Protein AF-A0A1H0EF30-F1 (afdb_monomer_lite)

Radius of gyration: 26.65 Å; chains: 1; bounding box: 60×91×57 Å

Secondary structure (DSSP, 8-state):
--------------TTPPP--SEEEEEEEEEGGGEEEPPEEEE-TTS-EEEEEEES--EEPTT--BEEEE--GGG-EEEEEEES-TTS-EEEEEEEEEES--SHHHHHHHHHHHHS-EEEEEEETTS-EEEE--SSSPEEEEEEEE--SGGGPPPEEEEEEEEEESSSS-EE-S-EEETTEEESTT------S------------S-PPPEE-SEEEETTEEEE--TTEEEEEES-B--EEEEEES--EEEEE-SSSSPEEEPEETTTTEEEE-S-BPSSEEEEEEEESSTTSPPEEEEEEEEEPP-----------

Sequence (317 aa):
MPDCSSVQKSLAWCQGRPELPGVKRRIYYISKYDVLQWPKLLHDANGRLTSSSYAGDFVLRADKKWKYIDIISDKSQLTSEAQGEYPSQTQLNKLVAVHPGVGKEASEAAAYLNNNDNVFLVENMHGDFRVVGSDKWPTKTTVAQDLGQGATGTTSTTINVEASDECPAPFYAGKIATEDGDINPDGNPIQDTSSDDSGNSQNSSSASGPVYDSKVVINGQAYTVSKGGTINVEGNITSIKFTGKNMAFLSYYDGAGMPSEITISGDGTSATLSEKLTAPGSVTIYRKETANAAEEEWFYIKLTKSSSSSEGGPVNP

Foldseek 3Di:
DPPPPDLDDDDDDDPPDDDADWFDQKKWKDFPVQFPDDFDQDAAPVRHGNALAGAFDTDGHPPDAIDMAGFDGVQKDWDWDWDDDPPPIWIKIKTKGKGQDPDPVLVVVQVVQQPGQMKMWIAGPVRWTFIQADPVDTKHKHWDWDPFDPPPGGTIIIIMIIYIGRDRRGTALAWHGHPVGIDNNVGGHRDDNDDDDDDDDDDDDDDPWKFWDQWKAWPNRIDGFFFAAEDEDEFKTQKIKTFTPQFDWKWKDFPPDDTGTWDADDNRGMTMDRDIGGPQTKMWMWGARDPPGDTGGTYMYGYHYHDDPDDDDDDDD

Structure (mmCIF, N/CA/C/O backbone):
data_AF-A0A1H0EF30-F1
#
_entry.id   AF-A0A1H0EF30-F1
#
loop_
_atom_site.group_PDB
_atom_site.id
_atom_site.type_symbol
_atom_site.label_atom_id
_atom_site.label_alt_id
_atom_site.label_comp_id
_atom_site.label_asym_id
_atom_site.label_entity_id
_atom_site.label_seq_id
_atom_site.pdbx_PDB_ins_code
_atom_site.Cartn_x
_atom_site.Cartn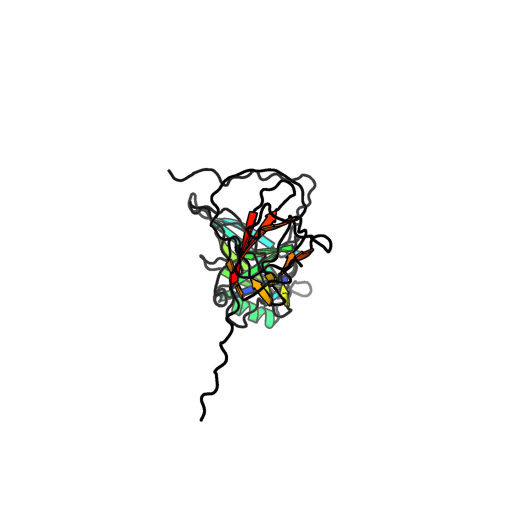_y
_atom_site.Cartn_z
_atom_site.occupancy
_atom_site.B_iso_or_equiv
_atom_site.auth_seq_id
_atom_site.auth_comp_id
_atom_site.auth_asym_id
_atom_site.auth_atom_id
_atom_site.pdbx_PDB_model_num
ATOM 1 N N . MET A 1 1 ? 29.587 8.694 -20.112 1.00 43.72 1 MET A N 1
ATOM 2 C CA . MET A 1 1 ? 28.543 9.688 -19.778 1.00 43.72 1 MET A CA 1
ATOM 3 C C . MET A 1 1 ? 27.379 8.909 -19.194 1.00 43.72 1 MET A C 1
ATOM 5 O O . MET A 1 1 ? 27.148 7.829 -19.729 1.00 43.72 1 MET A O 1
ATOM 9 N N . PRO A 1 2 ? 26.720 9.356 -18.109 1.00 51.66 2 PRO A N 1
ATOM 10 C CA . PRO A 1 2 ? 25.503 8.687 -17.655 1.00 51.66 2 PRO A CA 1
ATOM 11 C C . PRO A 1 2 ? 24.502 8.690 -18.810 1.00 51.66 2 PRO A C 1
ATOM 13 O O . PRO A 1 2 ? 24.368 9.709 -19.494 1.00 51.66 2 PRO A O 1
ATOM 16 N N . ASP A 1 3 ? 23.880 7.544 -19.079 1.00 54.66 3 ASP A N 1
ATOM 17 C CA . ASP A 1 3 ? 22.833 7.475 -20.089 1.00 54.66 3 ASP A CA 1
ATOM 18 C C . ASP A 1 3 ? 21.664 8.336 -19.604 1.00 54.66 3 ASP A C 1
ATOM 20 O O . ASP A 1 3 ? 21.016 8.043 -18.603 1.00 54.66 3 ASP A O 1
ATOM 24 N N . CYS A 1 4 ? 21.460 9.473 -20.262 1.00 50.94 4 CYS A N 1
ATOM 25 C CA . CYS A 1 4 ? 20.404 10.411 -19.921 1.00 50.94 4 CYS A CA 1
ATOM 26 C C . CYS A 1 4 ? 19.111 10.139 -20.697 1.00 50.94 4 CYS A C 1
ATOM 28 O O . CYS A 1 4 ? 18.206 10.971 -20.609 1.00 50.94 4 CYS A O 1
ATOM 30 N N . SER A 1 5 ? 19.010 9.018 -21.424 1.00 55.56 5 SER A N 1
ATOM 31 C CA . SER A 1 5 ? 17.789 8.606 -22.114 1.00 55.56 5 SER A CA 1
ATOM 32 C C . SER A 1 5 ? 16.603 8.619 -21.133 1.00 55.56 5 SER A C 1
ATOM 34 O O . SER A 1 5 ? 16.677 8.206 -19.974 1.00 55.56 5 SER A O 1
ATOM 36 N N . SER A 1 6 ? 15.537 9.310 -21.529 1.00 51.62 6 SER A N 1
ATOM 37 C CA . SER A 1 6 ? 14.493 9.758 -20.615 1.00 51.62 6 SER A CA 1
ATOM 38 C C . SER A 1 6 ? 13.505 8.634 -20.301 1.00 51.62 6 SER A C 1
ATOM 40 O O . SER A 1 6 ? 12.850 8.131 -21.208 1.00 51.62 6 SER A O 1
ATOM 42 N N . VAL A 1 7 ? 13.271 8.360 -19.012 1.00 61.09 7 VAL A N 1
ATOM 43 C CA . VAL A 1 7 ? 12.139 7.552 -18.489 1.00 61.09 7 VAL A CA 1
ATOM 44 C C . VAL A 1 7 ? 10.768 8.158 -18.866 1.00 61.09 7 VAL A C 1
ATOM 46 O O . VAL A 1 7 ? 9.717 7.549 -18.673 1.00 61.09 7 VAL A O 1
ATOM 49 N N . GLN A 1 8 ? 10.762 9.373 -19.419 1.00 63.94 8 GLN A N 1
ATOM 50 C CA . GLN A 1 8 ? 9.576 10.097 -19.845 1.00 63.94 8 GLN A CA 1
ATOM 51 C C . GLN A 1 8 ? 8.793 9.316 -20.906 1.00 63.94 8 GLN A C 1
ATOM 53 O O . GLN A 1 8 ? 9.265 9.070 -22.014 1.00 63.94 8 GLN A O 1
ATOM 58 N N . LYS A 1 9 ? 7.553 8.976 -20.561 1.00 69.31 9 LYS A N 1
ATOM 59 C CA . LYS A 1 9 ? 6.587 8.327 -21.449 1.00 69.31 9 LYS A CA 1
ATOM 60 C C . LYS A 1 9 ? 5.394 9.252 -21.661 1.00 69.31 9 LYS A C 1
ATOM 62 O O . LYS A 1 9 ? 5.033 10.028 -20.776 1.00 69.31 9 LYS A O 1
ATOM 67 N N . SER A 1 10 ? 4.768 9.171 -22.832 1.00 74.88 10 SER A N 1
ATOM 68 C CA . SER A 1 10 ? 3.506 9.866 -23.087 1.00 74.88 10 SER A CA 1
ATOM 69 C C . SER A 1 10 ? 2.398 9.274 -22.212 1.00 74.88 10 SER A C 1
ATOM 71 O O . SER A 1 10 ? 2.136 8.075 -22.275 1.00 74.88 10 SER A O 1
ATOM 73 N N . LEU A 1 11 ? 1.723 10.114 -21.425 1.00 73.50 11 LEU A N 1
ATOM 74 C CA . LEU A 1 11 ? 0.543 9.727 -20.651 1.00 73.50 11 LEU A CA 1
ATOM 75 C C . LEU A 1 11 ? -0.721 10.068 -21.454 1.00 73.50 11 LEU A C 1
ATOM 77 O O . LEU A 1 11 ? -1.294 11.146 -21.307 1.00 73.50 11 LEU A O 1
ATOM 81 N N . ALA A 1 12 ? -1.125 9.174 -22.356 1.00 76.50 12 ALA A N 1
ATOM 82 C CA . ALA A 1 12 ? -2.352 9.352 -23.126 1.00 76.50 12 ALA A CA 1
ATOM 83 C C . ALA A 1 12 ? -3.580 8.991 -22.275 1.00 76.50 12 ALA A C 1
ATOM 85 O O . ALA A 1 12 ? -3.649 7.902 -21.704 1.00 76.50 12 ALA A O 1
ATOM 86 N N . TRP A 1 13 ? -4.576 9.876 -22.229 1.00 75.75 13 TRP A N 1
ATOM 87 C CA . TRP A 1 13 ? -5.882 9.554 -21.661 1.00 75.75 13 TRP A CA 1
ATOM 88 C C . TRP A 1 13 ? -6.830 9.082 -22.765 1.00 75.75 13 TRP A C 1
ATOM 90 O O . TRP A 1 13 ? -7.046 9.776 -23.759 1.00 75.75 13 TRP A O 1
ATOM 100 N N . CYS A 1 14 ? -7.403 7.892 -22.589 1.00 78.31 14 CYS A N 1
ATOM 101 C CA . CYS A 1 14 ? -8.445 7.383 -23.475 1.00 78.31 14 CYS A CA 1
ATOM 102 C C . CYS A 1 14 ? -9.766 8.082 -23.137 1.00 78.31 14 CYS A C 1
ATOM 104 O O . CYS A 1 14 ? -10.426 7.718 -22.160 1.00 78.31 14 CYS A O 1
ATOM 106 N N . GLN A 1 15 ? -10.141 9.088 -23.932 1.00 67.75 15 GLN A N 1
ATOM 107 C CA . GLN A 1 15 ? -11.388 9.830 -23.749 1.00 67.75 15 GLN A CA 1
ATOM 108 C C . GLN A 1 15 ? -12.582 8.865 -23.665 1.00 67.75 15 GLN A C 1
ATOM 110 O O . GLN A 1 15 ? -12.766 8.011 -24.530 1.00 67.75 15 GLN A O 1
ATOM 115 N N . GLY A 1 16 ? -13.383 8.997 -22.605 1.00 75.31 16 GLY A N 1
ATOM 116 C CA . GLY A 1 16 ? -14.520 8.114 -22.322 1.00 75.31 16 GLY A CA 1
ATOM 117 C C . GLY A 1 16 ? -14.231 6.991 -21.319 1.00 75.31 16 GLY A C 1
ATOM 118 O O . GLY A 1 16 ? -15.180 6.383 -20.830 1.00 75.31 16 GLY A O 1
ATOM 119 N N . ARG A 1 17 ? -12.966 6.742 -20.940 1.00 78.25 17 ARG A N 1
ATOM 120 C CA . ARG A 1 17 ? -12.650 5.871 -19.797 1.00 78.25 17 ARG A CA 1
ATOM 121 C C . ARG A 1 17 ? -12.999 6.602 -18.490 1.00 78.25 17 ARG A C 1
ATOM 123 O O . ARG A 1 17 ? -12.422 7.665 -18.247 1.00 78.25 17 ARG A O 1
ATOM 130 N N . PRO A 1 18 ? -13.900 6.060 -17.651 1.00 78.94 18 PRO A N 1
ATOM 131 C CA . PRO A 1 18 ? -14.205 6.663 -16.362 1.00 78.94 18 PRO A CA 1
ATOM 132 C C . PRO A 1 18 ? -13.005 6.534 -15.420 1.00 78.94 18 PRO A C 1
ATOM 134 O O . PRO A 1 18 ? -12.428 5.453 -15.293 1.00 78.94 18 PRO A O 1
ATOM 137 N N . GLU A 1 19 ? -12.667 7.634 -14.754 1.00 82.81 19 GLU A N 1
ATOM 138 C CA . GLU A 1 19 ? -11.779 7.643 -13.592 1.00 82.81 19 GLU A CA 1
ATOM 139 C C . GLU A 1 19 ? -12.666 7.640 -12.349 1.00 82.81 19 GLU A C 1
ATOM 141 O O . GLU A 1 19 ? -13.520 8.519 -12.206 1.00 82.81 19 GLU A O 1
ATOM 146 N N . LEU A 1 20 ? -12.531 6.627 -11.492 1.00 86.25 20 LEU A N 1
ATOM 147 C CA . LEU A 1 20 ? -13.393 6.471 -10.322 1.00 86.25 20 LEU A CA 1
ATOM 148 C C . LEU A 1 20 ? -12.737 7.145 -9.106 1.00 86.25 20 LEU A C 1
ATOM 150 O O . LEU A 1 20 ? -11.759 6.611 -8.579 1.00 86.25 20 LEU A O 1
ATOM 154 N N . PRO A 1 21 ? -13.244 8.300 -8.633 1.00 87.00 21 PRO A N 1
ATOM 155 C CA . PRO A 1 21 ? -12.654 8.983 -7.492 1.00 87.00 21 PRO A CA 1
ATOM 156 C C . PRO A 1 21 ? -12.989 8.275 -6.174 1.00 87.00 21 PRO A C 1
ATOM 158 O O . PRO A 1 21 ? -14.051 7.671 -6.024 1.00 87.00 21 PRO A O 1
ATOM 161 N N . GLY A 1 22 ? -12.107 8.434 -5.188 1.00 89.38 22 GLY A N 1
ATOM 162 C CA . GLY A 1 22 ? -12.345 8.023 -3.804 1.00 89.38 22 GLY A CA 1
ATOM 163 C C . GLY A 1 22 ? -11.586 6.770 -3.365 1.00 89.38 22 GLY A C 1
ATOM 164 O O . GLY A 1 22 ? -10.872 6.122 -4.132 1.00 89.38 22 GLY A O 1
ATOM 165 N N . VAL A 1 23 ? -11.747 6.453 -2.080 1.00 92.62 23 VAL A N 1
ATOM 166 C CA . VAL A 1 23 ? -11.089 5.336 -1.384 1.00 92.62 23 VAL A CA 1
ATOM 167 C C . VAL A 1 23 ? -12.132 4.401 -0.784 1.00 92.62 23 VAL A C 1
ATOM 169 O O . VAL A 1 23 ? -13.207 4.845 -0.365 1.00 92.62 23 VAL A O 1
ATOM 172 N N . LYS A 1 24 ? -11.868 3.092 -0.767 1.00 92.75 24 LYS A N 1
ATOM 173 C CA . LYS A 1 24 ? -12.837 2.122 -0.239 1.00 92.75 24 LYS A CA 1
ATOM 174 C C . LYS A 1 24 ? -12.968 2.227 1.279 1.00 92.75 24 LYS A C 1
ATOM 176 O O . LYS A 1 24 ? -12.141 2.817 1.967 1.00 92.75 24 LYS A O 1
ATOM 181 N N . ARG A 1 25 ? -14.049 1.639 1.800 1.00 92.88 25 ARG A N 1
ATOM 182 C CA . ARG A 1 25 ? -14.472 1.743 3.206 1.00 92.88 25 ARG A CA 1
ATOM 183 C C . ARG A 1 25 ? -13.437 1.221 4.203 1.00 92.88 25 ARG A C 1
ATOM 185 O O . ARG A 1 25 ? -13.503 1.585 5.367 1.00 92.88 25 ARG A O 1
ATOM 192 N N . ARG A 1 26 ? -12.530 0.338 3.792 1.00 93.81 26 ARG A N 1
ATOM 193 C CA . ARG A 1 26 ? -11.577 -0.315 4.687 1.00 93.81 26 ARG A CA 1
ATOM 194 C C . ARG A 1 26 ? -10.157 0.056 4.293 1.00 93.81 26 ARG A C 1
ATOM 196 O O . ARG A 1 26 ? -9.758 -0.168 3.155 1.00 93.81 26 ARG A O 1
ATOM 203 N N . ILE A 1 27 ? -9.411 0.590 5.251 1.00 96.88 27 ILE A N 1
ATOM 204 C CA . ILE A 1 27 ? -7.964 0.785 5.141 1.00 96.88 27 ILE A CA 1
ATOM 205 C C . ILE A 1 27 ? -7.257 -0.187 6.076 1.00 96.88 27 ILE A C 1
ATOM 207 O O . ILE A 1 27 ? -7.831 -0.607 7.085 1.00 96.88 27 ILE A O 1
ATOM 211 N N . TYR A 1 28 ? -6.013 -0.522 5.760 1.00 97.62 28 TYR A N 1
ATOM 212 C CA . TYR A 1 28 ? -5.184 -1.394 6.583 1.00 97.62 28 TYR A CA 1
ATOM 213 C C . TYR A 1 28 ? -4.012 -0.620 7.160 1.00 97.62 28 TYR A C 1
ATOM 215 O O . TYR A 1 28 ? -3.525 0.315 6.533 1.00 97.62 28 TYR A O 1
ATOM 223 N N . TYR A 1 29 ? -3.559 -0.997 8.349 1.00 97.44 29 TYR A N 1
ATOM 224 C CA . TYR A 1 29 ? -2.428 -0.359 9.000 1.00 97.44 29 TYR A CA 1
ATOM 225 C C . TYR A 1 29 ? -1.601 -1.341 9.826 1.00 97.44 29 TYR A C 1
ATOM 227 O O . TYR A 1 29 ? -2.090 -2.371 10.302 1.00 97.44 29 TYR A O 1
ATOM 235 N N . ILE A 1 30 ? -0.330 -0.997 9.994 1.00 96.69 30 ILE A N 1
ATOM 236 C CA . ILE A 1 30 ? 0.613 -1.695 10.863 1.00 96.69 30 ILE A CA 1
ATOM 237 C C . ILE A 1 30 ? 1.686 -0.717 11.343 1.00 96.69 30 ILE A C 1
ATOM 239 O O . ILE A 1 30 ? 1.949 0.291 10.689 1.00 96.69 30 ILE A O 1
ATOM 243 N N . SER A 1 31 ? 2.333 -1.001 12.473 1.00 95.69 31 SER A N 1
ATOM 244 C CA . SER A 1 31 ? 3.526 -0.243 12.851 1.00 95.69 31 SER A CA 1
ATOM 245 C C . SER A 1 31 ? 4.685 -0.580 11.918 1.00 95.69 31 SER A C 1
ATOM 247 O O . SER A 1 31 ? 4.955 -1.753 11.655 1.00 95.69 31 SER A O 1
ATOM 249 N N . LYS A 1 32 ? 5.440 0.440 11.504 1.00 94.06 32 LYS A N 1
ATOM 250 C CA . LYS A 1 32 ? 6.691 0.269 10.759 1.00 94.06 32 LYS A CA 1
ATOM 251 C C . LYS A 1 32 ? 7.697 -0.612 11.514 1.00 94.06 32 LYS A C 1
ATOM 253 O O . LYS A 1 32 ? 8.462 -1.334 10.892 1.00 94.06 32 LYS A O 1
ATOM 258 N N . TYR A 1 33 ? 7.653 -0.634 12.849 1.00 93.81 33 TYR A N 1
ATOM 259 C CA . TYR A 1 33 ? 8.504 -1.497 13.682 1.00 93.81 33 TYR A CA 1
ATOM 260 C C . TYR A 1 33 ? 8.231 -3.006 13.506 1.00 93.81 33 TYR A C 1
ATOM 262 O O . TYR A 1 33 ? 9.108 -3.845 13.748 1.00 93.81 33 TYR A O 1
ATOM 270 N N . ASP A 1 34 ? 7.012 -3.361 13.100 1.00 94.75 34 ASP A N 1
ATOM 271 C CA . ASP A 1 34 ? 6.607 -4.742 12.831 1.00 94.75 34 ASP A CA 1
ATOM 272 C C . ASP A 1 34 ? 6.900 -5.160 11.371 1.00 94.75 34 ASP A C 1
ATOM 274 O O . ASP A 1 34 ? 6.695 -6.323 11.022 1.00 94.75 34 ASP A O 1
ATOM 278 N N . VAL A 1 35 ? 7.437 -4.256 10.540 1.00 93.44 35 VAL A N 1
ATOM 279 C CA . VAL A 1 35 ? 7.919 -4.534 9.179 1.00 93.44 35 VAL A CA 1
ATOM 280 C C . VAL A 1 35 ? 9.417 -4.854 9.228 1.00 93.44 35 VAL A C 1
ATOM 282 O O . VAL A 1 35 ? 10.233 -4.009 9.581 1.00 93.44 35 VAL A O 1
ATOM 285 N N . LEU A 1 36 ? 9.788 -6.087 8.877 1.00 91.62 36 LEU A N 1
ATOM 286 C CA . LEU A 1 36 ? 11.182 -6.547 8.804 1.00 91.62 36 LEU A CA 1
ATOM 287 C C . LEU A 1 36 ? 11.825 -6.259 7.446 1.00 91.62 36 LEU A C 1
ATOM 289 O O . LEU A 1 36 ? 13.020 -5.987 7.379 1.00 91.62 36 LEU A O 1
ATOM 293 N N . GLN A 1 37 ? 11.041 -6.342 6.372 1.00 91.81 37 GLN A N 1
ATOM 294 C CA . GLN A 1 37 ? 11.496 -6.034 5.021 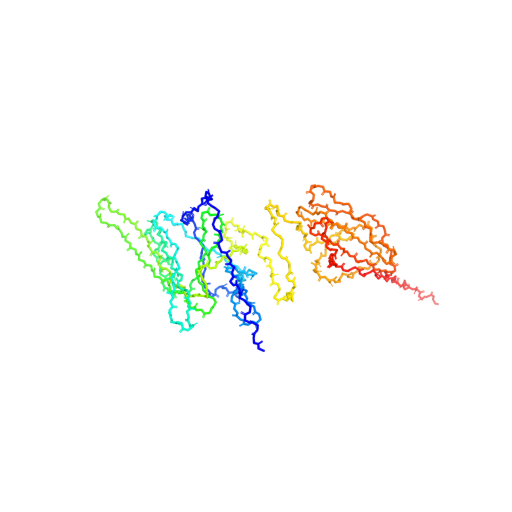1.00 91.81 37 GLN A CA 1
ATOM 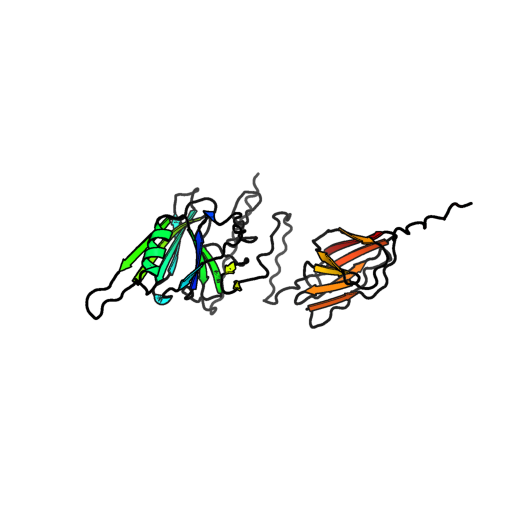295 C C . GLN A 1 37 ? 10.448 -5.196 4.301 1.00 91.81 37 GLN A C 1
ATOM 297 O O . GLN A 1 37 ? 9.274 -5.571 4.244 1.00 91.81 37 GLN A O 1
ATOM 302 N N . TRP A 1 38 ? 10.906 -4.081 3.738 1.00 91.44 38 TRP A N 1
ATOM 303 C CA . TRP A 1 38 ? 10.106 -3.205 2.896 1.00 91.44 38 TRP A CA 1
ATOM 304 C C . TRP A 1 38 ? 10.194 -3.654 1.424 1.00 91.44 38 TRP A C 1
ATOM 306 O O . TRP A 1 38 ? 11.291 -4.003 0.965 1.00 91.44 38 TRP A O 1
ATOM 316 N N . PRO A 1 39 ? 9.084 -3.662 0.666 1.00 88.94 39 PRO A N 1
ATOM 317 C CA . PRO A 1 39 ? 9.116 -3.939 -0.765 1.00 88.94 39 PRO A CA 1
ATOM 318 C C . PRO A 1 39 ? 9.808 -2.796 -1.521 1.00 88.94 39 PRO A C 1
ATOM 320 O O . PRO A 1 39 ? 9.821 -1.655 -1.075 1.00 88.94 39 PRO A O 1
ATOM 323 N N . LYS A 1 40 ? 10.426 -3.060 -2.671 1.00 86.75 40 LYS A N 1
ATOM 324 C CA . LYS A 1 40 ? 11.324 -2.079 -3.304 1.00 86.75 40 LYS A CA 1
ATOM 325 C C . LYS A 1 40 ? 10.628 -1.278 -4.391 1.00 86.75 40 LYS A C 1
ATOM 327 O O . LYS A 1 40 ? 9.938 -1.843 -5.234 1.00 86.75 40 LYS A O 1
ATOM 332 N N . LEU A 1 41 ? 10.847 0.032 -4.391 1.00 86.19 41 LEU A N 1
ATOM 333 C CA . LEU A 1 41 ? 10.627 0.839 -5.586 1.00 86.19 41 LEU A CA 1
ATOM 334 C C . LEU A 1 41 ? 11.736 0.531 -6.592 1.00 86.19 41 LEU A C 1
ATOM 336 O O . LEU A 1 41 ? 12.883 0.320 -6.199 1.00 86.19 41 LEU A O 1
ATOM 340 N N . LEU A 1 42 ? 11.377 0.449 -7.870 1.00 83.44 42 LEU A N 1
ATOM 341 C CA . LEU A 1 42 ? 12.324 0.111 -8.925 1.00 83.44 42 LEU A CA 1
ATOM 342 C C . LEU A 1 42 ? 13.006 1.368 -9.451 1.00 83.44 42 LEU A C 1
ATOM 344 O O . LEU A 1 42 ? 12.349 2.363 -9.767 1.00 83.44 42 LEU A O 1
ATOM 348 N N . HIS A 1 43 ? 14.324 1.278 -9.596 1.00 83.06 43 HIS A N 1
ATOM 349 C CA . HIS A 1 43 ? 15.170 2.335 -10.132 1.00 83.06 43 HIS A CA 1
ATOM 350 C C . HIS A 1 43 ? 16.006 1.809 -11.297 1.00 83.06 43 HIS A C 1
ATOM 352 O O . HIS A 1 43 ? 16.304 0.617 -11.366 1.00 83.06 43 HIS A O 1
ATOM 358 N N . ASP A 1 44 ? 16.376 2.694 -12.219 1.00 80.31 44 ASP A N 1
ATOM 359 C CA . ASP A 1 44 ? 17.328 2.389 -13.287 1.00 80.31 44 ASP A CA 1
ATOM 360 C C . ASP A 1 44 ? 18.779 2.370 -12.763 1.00 80.31 44 ASP A C 1
ATOM 362 O O . ASP A 1 44 ? 19.056 2.679 -11.600 1.00 80.31 44 ASP A O 1
ATOM 366 N N . ALA A 1 45 ? 19.736 2.044 -13.637 1.00 78.56 45 ALA A N 1
ATOM 367 C CA . ALA A 1 45 ? 21.163 2.043 -13.302 1.00 78.56 45 ALA A CA 1
ATOM 368 C C . ALA A 1 45 ? 21.701 3.422 -12.860 1.00 78.56 45 ALA A C 1
ATOM 370 O O . ALA A 1 45 ? 22.752 3.498 -12.223 1.00 78.56 45 ALA A O 1
ATOM 371 N N . ASN A 1 46 ? 20.987 4.508 -13.175 1.00 78.88 46 ASN A N 1
ATOM 372 C CA . ASN A 1 46 ? 21.317 5.871 -12.763 1.00 78.88 46 ASN A CA 1
ATOM 373 C C . ASN A 1 46 ? 20.592 6.292 -11.468 1.00 78.88 46 ASN A C 1
ATOM 375 O O . ASN A 1 46 ? 20.725 7.444 -11.049 1.00 78.88 46 ASN A O 1
ATOM 379 N N . GLY A 1 47 ? 19.822 5.398 -10.840 1.00 76.00 47 GLY A N 1
ATOM 380 C CA . GLY A 1 47 ? 19.070 5.664 -9.615 1.00 76.00 47 GLY A CA 1
ATOM 381 C C . GLY A 1 47 ? 17.775 6.456 -9.817 1.00 76.00 47 GLY A C 1
ATOM 382 O O . GLY A 1 47 ? 17.253 7.006 -8.849 1.00 76.00 47 GLY A O 1
ATOM 383 N N . ARG A 1 48 ? 17.243 6.551 -11.042 1.00 79.88 48 ARG A N 1
ATOM 384 C CA . ARG A 1 48 ? 15.956 7.211 -11.327 1.00 79.88 48 ARG A CA 1
ATOM 385 C C . ARG A 1 48 ? 14.816 6.220 -11.168 1.00 79.88 48 ARG A C 1
ATOM 387 O O . ARG A 1 48 ? 14.924 5.087 -11.622 1.00 79.88 48 ARG A O 1
ATOM 394 N N . LEU A 1 49 ? 13.710 6.658 -10.575 1.00 81.62 49 LEU A N 1
ATOM 395 C CA . LEU A 1 49 ? 12.526 5.823 -10.395 1.00 81.62 49 LEU A CA 1
ATOM 396 C C . LEU A 1 49 ? 11.932 5.405 -11.753 1.00 81.62 49 LEU A C 1
ATOM 398 O O . LEU A 1 49 ? 11.630 6.258 -12.588 1.00 81.62 49 LEU A O 1
ATOM 402 N N . THR A 1 50 ? 11.736 4.103 -11.965 1.00 80.56 50 THR A N 1
ATOM 403 C CA . THR A 1 50 ? 11.192 3.538 -13.216 1.00 80.56 50 THR A CA 1
ATOM 404 C C . THR A 1 50 ? 9.731 3.115 -13.098 1.00 80.56 50 THR A C 1
ATOM 406 O O . THR A 1 50 ? 9.035 3.014 -14.112 1.00 80.56 50 THR A O 1
ATOM 409 N N . SER A 1 51 ? 9.248 2.894 -11.873 1.00 80.25 51 SER A N 1
ATOM 410 C CA . SER A 1 51 ? 7.879 2.477 -11.576 1.00 80.25 51 SER A CA 1
ATOM 411 C C . SER A 1 51 ? 7.387 3.091 -10.268 1.00 80.25 51 SER A C 1
ATOM 413 O O . SER A 1 51 ? 8.123 3.155 -9.288 1.00 80.25 51 SER A O 1
ATOM 415 N N . SER A 1 52 ? 6.114 3.490 -10.234 1.00 84.06 52 SER A N 1
ATOM 416 C CA . SER A 1 52 ? 5.406 3.888 -9.009 1.00 84.06 52 SER A CA 1
ATOM 417 C C . SER A 1 52 ? 4.769 2.700 -8.278 1.00 84.06 52 SER A C 1
ATOM 419 O O . SER A 1 52 ? 3.940 2.896 -7.394 1.00 84.06 52 SER A O 1
ATOM 421 N N . SER A 1 53 ? 5.106 1.467 -8.663 1.00 87.38 53 SER A N 1
ATOM 422 C CA . SER A 1 53 ? 4.634 0.240 -8.017 1.00 87.38 53 SER A CA 1
ATOM 423 C C . SER A 1 53 ? 5.776 -0.457 -7.295 1.00 87.38 53 SER A C 1
ATOM 425 O O . SER A 1 53 ? 6.885 -0.558 -7.821 1.00 87.38 53 SER A O 1
ATOM 427 N N . TYR A 1 54 ? 5.483 -0.974 -6.110 1.00 85.88 54 TYR A N 1
ATOM 428 C CA . TYR A 1 54 ? 6.408 -1.784 -5.339 1.00 85.88 54 TYR A CA 1
ATOM 429 C C . TYR A 1 54 ? 6.621 -3.166 -5.966 1.00 85.88 54 TYR A C 1
ATOM 431 O O . TYR A 1 54 ? 5.664 -3.837 -6.355 1.00 85.88 54 TYR A O 1
ATOM 439 N N . ALA A 1 55 ? 7.877 -3.606 -5.990 1.00 82.38 55 ALA A N 1
ATOM 440 C CA . ALA A 1 55 ? 8.289 -4.964 -6.310 1.00 82.38 55 ALA A CA 1
ATOM 441 C C . ALA A 1 55 ? 8.589 -5.759 -5.028 1.00 82.38 55 ALA A C 1
ATOM 443 O O . ALA A 1 55 ? 9.270 -5.274 -4.116 1.00 82.38 55 ALA A O 1
ATOM 444 N N . GLY A 1 56 ? 8.108 -7.002 -4.982 1.00 83.19 56 GLY A N 1
ATOM 445 C CA . GLY A 1 56 ? 8.144 -7.849 -3.790 1.00 83.19 56 GLY A CA 1
ATOM 446 C C . GLY A 1 56 ? 7.097 -7.482 -2.731 1.00 83.19 56 GLY A C 1
ATOM 447 O O . GLY A 1 56 ? 6.270 -6.585 -2.926 1.00 83.19 56 GLY A O 1
ATOM 448 N N . ASP A 1 57 ? 7.156 -8.200 -1.609 1.00 88.06 57 ASP A N 1
ATOM 449 C CA . ASP A 1 57 ? 6.177 -8.147 -0.521 1.00 88.06 57 ASP A CA 1
ATOM 450 C C . ASP A 1 57 ? 6.762 -7.539 0.759 1.00 88.06 57 ASP A C 1
ATOM 452 O O . ASP A 1 57 ? 7.970 -7.604 1.011 1.00 88.06 57 ASP A O 1
ATOM 456 N N . PHE A 1 58 ? 5.885 -7.010 1.614 1.00 90.75 58 PHE A N 1
ATOM 457 C CA . PHE A 1 58 ? 6.238 -6.738 3.006 1.00 90.75 58 PHE A CA 1
ATOM 458 C C . PHE A 1 58 ? 6.524 -8.049 3.747 1.00 90.75 58 PHE A C 1
ATOM 460 O O . PHE A 1 58 ? 5.674 -8.939 3.800 1.00 90.75 58 PHE A O 1
ATOM 467 N N . VAL A 1 59 ? 7.681 -8.138 4.407 1.00 91.81 59 VAL A N 1
ATOM 468 C CA . VAL A 1 59 ? 7.944 -9.209 5.379 1.00 91.81 59 VAL A CA 1
ATOM 469 C C . VAL A 1 59 ? 7.663 -8.661 6.764 1.00 91.81 59 VAL A C 1
ATOM 471 O O . VAL A 1 59 ? 8.339 -7.742 7.223 1.00 91.81 59 VAL A O 1
ATOM 474 N N . LEU A 1 60 ? 6.657 -9.218 7.429 1.00 91.88 60 LEU A N 1
ATOM 475 C CA . LEU A 1 60 ? 6.274 -8.821 8.778 1.00 91.88 60 LEU A CA 1
ATOM 476 C C . LEU A 1 60 ? 6.997 -9.672 9.824 1.00 91.88 60 LEU A C 1
ATOM 478 O O . LEU A 1 60 ? 7.406 -10.805 9.563 1.00 91.88 60 LEU A O 1
ATOM 482 N N . ARG A 1 61 ? 7.126 -9.136 11.039 1.00 91.38 61 ARG A N 1
ATOM 483 C CA . ARG A 1 61 ? 7.558 -9.916 12.203 1.00 91.38 61 ARG A CA 1
ATOM 484 C C . ARG A 1 61 ? 6.585 -11.079 12.442 1.00 91.38 61 ARG A C 1
ATOM 486 O O . ARG A 1 61 ? 5.402 -10.970 12.127 1.00 91.38 61 ARG A O 1
ATOM 493 N N . ALA A 1 62 ? 7.087 -12.180 13.007 1.00 89.56 62 ALA A N 1
ATOM 494 C CA . ALA A 1 62 ? 6.289 -13.375 13.285 1.00 89.56 62 ALA A CA 1
ATOM 495 C C . ALA A 1 62 ? 4.953 -13.033 13.971 1.00 89.56 62 ALA A C 1
ATOM 497 O O . ALA A 1 62 ? 4.907 -12.197 14.877 1.00 89.56 62 ALA A O 1
ATOM 498 N N . ASP A 1 63 ? 3.882 -13.666 13.488 1.00 88.12 63 ASP A N 1
ATOM 499 C CA . ASP A 1 63 ? 2.495 -13.534 13.957 1.00 88.12 63 ASP A CA 1
ATOM 500 C C . ASP A 1 63 ? 1.870 -12.134 13.837 1.00 88.12 63 ASP A C 1
ATOM 502 O O . ASP A 1 63 ? 0.730 -11.917 14.258 1.00 88.12 63 ASP A O 1
ATOM 506 N N . LYS A 1 64 ? 2.570 -11.169 13.230 1.00 91.62 64 LYS A N 1
ATOM 507 C CA . LYS A 1 64 ? 2.006 -9.851 12.949 1.00 91.62 64 LYS A CA 1
ATOM 508 C C . LYS A 1 64 ? 1.166 -9.886 11.685 1.00 91.62 64 LYS A C 1
ATOM 510 O O . LYS A 1 64 ? 1.527 -10.483 10.675 1.00 91.62 64 LYS A O 1
ATOM 515 N N . LYS A 1 65 ? 0.026 -9.212 11.769 1.00 93.56 65 LYS A N 1
ATOM 516 C CA . LYS A 1 65 ? -0.972 -9.104 10.712 1.00 93.56 65 LYS A CA 1
ATOM 517 C C . LYS A 1 65 ? -1.400 -7.655 10.580 1.00 93.56 65 LYS A C 1
ATOM 519 O O . LYS A 1 65 ? -1.448 -6.928 11.575 1.00 93.56 65 LYS A O 1
ATOM 524 N N . TRP A 1 66 ? -1.740 -7.264 9.360 1.00 96.12 66 TRP A N 1
ATOM 525 C CA . TRP A 1 66 ? -2.336 -5.969 9.081 1.00 96.12 66 TRP A CA 1
ATOM 526 C C . TRP A 1 66 ? -3.672 -5.853 9.813 1.00 96.12 66 TRP A C 1
ATOM 528 O O . TRP A 1 66 ? -4.536 -6.729 9.711 1.00 96.12 66 TRP A O 1
ATOM 538 N N . LYS A 1 67 ? -3.830 -4.763 10.561 1.00 95.56 67 LYS A N 1
ATOM 539 C CA . LYS A 1 67 ? -5.087 -4.392 11.212 1.00 95.56 67 LYS A CA 1
ATOM 540 C C . LYS A 1 67 ? -5.889 -3.509 10.272 1.00 95.56 67 LYS A C 1
ATOM 542 O O . LYS A 1 67 ? -5.311 -2.904 9.376 1.00 95.56 67 LYS A O 1
ATOM 547 N N . TYR A 1 68 ? -7.201 -3.430 10.454 1.00 95.50 68 TYR A N 1
ATOM 548 C CA . TYR A 1 68 ? -8.048 -2.595 9.607 1.00 95.50 68 TYR A CA 1
ATOM 549 C C . TYR A 1 68 ? -8.710 -1.463 10.388 1.00 95.50 68 TYR A C 1
ATOM 551 O O . TYR A 1 68 ? -8.942 -1.570 11.591 1.00 95.50 68 TYR A O 1
ATOM 559 N N . ILE A 1 69 ? -9.033 -0.386 9.677 1.00 95.38 69 ILE A N 1
ATOM 560 C CA . ILE A 1 69 ? -9.879 0.706 10.152 1.00 95.38 69 ILE A CA 1
ATOM 561 C C . ILE A 1 69 ? -10.976 0.892 9.112 1.00 95.38 69 ILE A C 1
ATOM 563 O O . ILE A 1 69 ? -10.704 1.098 7.928 1.00 95.38 69 ILE A O 1
ATOM 567 N N . ASP A 1 70 ? -12.224 0.807 9.559 1.00 96.25 70 ASP A N 1
ATOM 568 C CA . ASP A 1 70 ? -13.367 1.130 8.716 1.00 96.25 70 ASP A CA 1
ATOM 569 C C . ASP A 1 70 ? -13.595 2.651 8.738 1.00 96.25 70 ASP A C 1
ATOM 571 O O . ASP A 1 70 ? -13.717 3.263 9.801 1.00 96.25 70 ASP A O 1
ATOM 575 N N . ILE A 1 71 ? -13.657 3.259 7.559 1.00 96.12 71 ILE A N 1
ATOM 576 C CA . ILE A 1 71 ? -13.747 4.701 7.333 1.00 96.12 71 ILE A CA 1
ATOM 577 C C . ILE A 1 71 ? -15.021 5.069 6.567 1.00 96.12 71 ILE A C 1
ATOM 579 O O . ILE A 1 71 ? -15.641 4.246 5.892 1.00 96.12 71 ILE A O 1
ATOM 583 N N . ILE A 1 72 ? -15.406 6.338 6.647 1.00 94.62 72 ILE A N 1
ATOM 584 C CA . ILE A 1 72 ? -16.434 6.949 5.811 1.00 94.62 72 ILE A CA 1
ATOM 585 C C . ILE A 1 72 ? -15.753 7.393 4.517 1.00 94.62 72 ILE A C 1
ATOM 587 O O . ILE A 1 72 ? -15.097 8.437 4.494 1.00 94.62 72 ILE A O 1
ATOM 591 N N . SER A 1 73 ? -15.900 6.602 3.454 1.00 91.94 73 SER A N 1
ATOM 592 C CA . SER A 1 73 ? -15.288 6.860 2.142 1.00 91.94 73 SER A CA 1
ATOM 593 C C . SER A 1 73 ? -15.544 8.279 1.629 1.00 91.94 73 SER A C 1
ATOM 595 O O . SER A 1 73 ? -14.606 8.943 1.211 1.00 91.94 73 SER A O 1
ATOM 597 N N . ASP A 1 74 ? -16.771 8.787 1.766 1.00 93.25 74 ASP A N 1
ATOM 598 C CA . ASP A 1 74 ? -17.164 10.115 1.262 1.00 93.25 74 ASP A CA 1
ATOM 599 C C . ASP A 1 74 ? -16.515 11.291 2.011 1.00 93.25 74 ASP A C 1
ATOM 601 O O . ASP A 1 74 ? -16.556 12.429 1.549 1.00 93.25 74 ASP A O 1
ATOM 605 N N . LYS A 1 75 ? -15.940 11.036 3.192 1.00 93.44 75 LYS A N 1
ATOM 606 C CA . LYS A 1 75 ? -15.229 12.036 4.005 1.00 93.44 75 LYS A CA 1
ATOM 607 C C . LYS A 1 75 ? -13.725 11.781 4.069 1.00 93.44 75 LYS A C 1
ATOM 609 O O . LYS A 1 75 ? -13.016 12.515 4.751 1.00 93.44 75 LYS A O 1
ATOM 614 N N . SER A 1 76 ? -13.257 10.731 3.402 1.00 95.88 76 SER A N 1
ATOM 615 C CA . SER A 1 76 ? -11.872 10.287 3.456 1.00 95.88 76 SER A CA 1
ATOM 616 C C . SER A 1 76 ? -11.215 10.456 2.096 1.00 95.88 76 SER A C 1
ATOM 618 O O . SER A 1 76 ? -11.844 10.280 1.056 1.00 95.88 76 SER A O 1
ATOM 620 N N . GLN A 1 77 ? -9.935 10.800 2.095 1.00 96.69 77 GLN A N 1
ATOM 621 C CA . GLN A 1 77 ? -9.203 11.095 0.870 1.00 96.69 77 GLN A CA 1
ATOM 622 C C . GLN A 1 77 ? -7.726 10.757 1.016 1.00 96.69 77 GLN A C 1
ATOM 624 O O . GLN A 1 77 ? -7.146 10.895 2.092 1.00 96.69 77 GLN A O 1
ATOM 629 N N . LEU A 1 78 ? -7.123 10.355 -0.098 1.00 96.81 78 LEU A N 1
ATOM 630 C CA . LEU A 1 78 ? -5.686 10.200 -0.250 1.00 96.81 78 LEU A CA 1
ATOM 631 C C . LEU A 1 78 ? -5.217 11.185 -1.318 1.00 96.81 78 LEU A C 1
ATOM 633 O O . LEU A 1 78 ? -5.671 11.122 -2.459 1.00 96.81 78 LEU A O 1
ATOM 637 N N . THR A 1 79 ? -4.323 12.090 -0.943 1.00 96.88 79 THR A N 1
ATOM 638 C CA . THR A 1 79 ? -3.715 13.064 -1.848 1.00 96.88 79 THR A CA 1
ATOM 639 C C . THR A 1 79 ? -2.196 12.956 -1.809 1.00 96.88 79 THR A C 1
ATOM 641 O O . THR A 1 79 ? -1.607 12.427 -0.868 1.00 96.88 79 THR A O 1
ATOM 644 N N . SER A 1 80 ? -1.553 13.461 -2.856 1.00 95.25 80 SER A N 1
ATOM 645 C CA . SER A 1 80 ? -0.101 13.519 -2.963 1.00 95.25 80 SER A CA 1
ATOM 646 C C . SER A 1 80 ? 0.285 14.907 -3.445 1.00 95.25 80 SER A C 1
ATOM 648 O O . SER A 1 80 ? -0.163 15.344 -4.501 1.00 95.25 80 SER A O 1
ATOM 650 N N . GLU A 1 81 ? 1.171 15.579 -2.723 1.00 95.44 81 GLU A N 1
ATOM 651 C CA . GLU A 1 81 ? 1.625 16.941 -3.027 1.00 95.44 81 GLU A CA 1
ATOM 652 C C . GLU A 1 81 ? 3.144 16.968 -3.214 1.00 95.44 81 GLU A C 1
ATOM 654 O O . GLU A 1 81 ? 3.857 16.232 -2.540 1.00 95.44 81 GLU A O 1
ATOM 659 N N . ALA A 1 82 ? 3.656 17.776 -4.142 1.00 94.25 82 ALA A N 1
ATOM 660 C CA . ALA A 1 82 ? 5.102 17.935 -4.282 1.00 94.25 82 ALA A CA 1
ATOM 661 C C . ALA A 1 82 ? 5.655 18.726 -3.087 1.00 94.25 82 ALA A C 1
ATOM 663 O O . ALA A 1 82 ? 5.020 19.670 -2.615 1.00 94.25 82 ALA A O 1
ATOM 664 N N . GLN A 1 83 ? 6.848 18.367 -2.619 1.00 93.38 83 GLN A N 1
ATOM 665 C CA . GLN A 1 83 ? 7.544 19.077 -1.548 1.00 93.38 83 GLN A CA 1
ATOM 666 C C . GLN A 1 83 ? 9.050 19.163 -1.821 1.00 93.38 83 GLN A C 1
ATOM 668 O O . GLN A 1 83 ? 9.621 18.336 -2.537 1.00 93.38 83 GLN A O 1
ATOM 673 N N . GLY A 1 84 ? 9.700 20.143 -1.197 1.00 93.06 84 GLY A N 1
ATOM 674 C CA . GLY A 1 84 ? 11.107 20.450 -1.439 1.00 93.06 84 GLY A CA 1
ATOM 675 C C . GLY A 1 84 ? 11.316 21.312 -2.685 1.00 93.06 84 GLY A C 1
ATOM 676 O O . GLY A 1 84 ? 10.370 21.777 -3.316 1.00 93.06 84 GLY A O 1
ATOM 677 N N . GLU A 1 85 ? 12.581 21.516 -3.034 1.00 90.88 85 GLU A N 1
ATOM 678 C CA . GLU A 1 85 ? 13.012 22.412 -4.109 1.00 90.88 85 GLU A CA 1
ATOM 679 C C . GLU A 1 85 ? 13.835 21.644 -5.137 1.00 90.88 85 GLU A C 1
ATOM 681 O O . GLU A 1 85 ? 14.532 20.694 -4.784 1.00 90.88 85 GLU A O 1
ATOM 686 N N . TYR A 1 86 ? 13.780 22.050 -6.406 1.00 84.88 86 TYR A N 1
ATOM 687 C CA . TYR A 1 86 ? 14.561 21.408 -7.466 1.00 84.88 86 TYR A CA 1
ATOM 688 C C . TYR A 1 86 ? 16.073 21.465 -7.154 1.00 84.88 86 TYR A C 1
ATOM 690 O O . TYR A 1 86 ? 16.571 22.545 -6.824 1.00 84.88 86 TYR A O 1
ATOM 698 N N . PRO A 1 87 ? 16.841 20.357 -7.282 1.00 82.94 87 PRO A N 1
ATOM 699 C CA . PRO A 1 87 ? 16.478 19.015 -7.773 1.00 82.94 87 PRO A CA 1
ATOM 700 C C . PRO A 1 87 ? 16.053 18.010 -6.679 1.00 82.94 87 PRO A C 1
ATOM 702 O O . PRO A 1 87 ? 15.835 16.839 -6.973 1.00 82.94 87 PRO A O 1
ATOM 705 N N . SER A 1 88 ? 15.938 18.442 -5.426 1.00 88.31 88 SER A N 1
ATOM 706 C CA . SER A 1 88 ? 15.621 17.623 -4.246 1.00 88.31 88 SER A CA 1
ATOM 707 C C . SER A 1 88 ? 14.114 17.526 -3.969 1.00 88.31 88 SER A C 1
ATOM 709 O O . SER A 1 88 ? 13.682 17.581 -2.815 1.00 88.31 88 SER A O 1
ATOM 711 N N . GLN A 1 89 ? 13.300 17.423 -5.020 1.00 90.94 89 GLN A N 1
ATOM 712 C CA . GLN A 1 89 ? 11.851 17.297 -4.874 1.00 90.94 89 GLN A CA 1
ATOM 713 C C . GLN A 1 89 ? 11.461 15.860 -4.524 1.00 90.94 89 GLN A C 1
ATOM 715 O O . GLN A 1 89 ? 11.981 14.900 -5.087 1.00 90.94 89 GLN A O 1
ATOM 720 N N . THR A 1 90 ? 10.528 15.731 -3.588 1.00 92.31 90 THR A N 1
ATOM 721 C CA . THR A 1 90 ? 9.896 14.465 -3.192 1.00 92.31 90 THR A CA 1
ATOM 722 C C . THR A 1 90 ? 8.383 14.657 -3.162 1.00 92.31 90 THR A C 1
ATOM 724 O O . THR A 1 90 ? 7.885 15.760 -3.408 1.00 92.31 90 THR A O 1
ATOM 727 N N . GLN A 1 91 ? 7.642 13.602 -2.844 1.00 94.12 91 GLN A N 1
ATOM 728 C CA . GLN A 1 91 ? 6.201 13.663 -2.688 1.00 94.12 91 GLN A CA 1
ATOM 729 C C . GLN A 1 91 ? 5.797 13.549 -1.217 1.00 94.12 91 GLN A C 1
ATOM 731 O O . GLN A 1 91 ? 6.285 12.693 -0.488 1.00 94.12 91 GLN A O 1
ATOM 736 N N . LEU A 1 92 ? 4.861 14.387 -0.791 1.00 97.00 92 LEU A N 1
ATOM 737 C CA . LEU A 1 92 ? 4.163 14.286 0.478 1.00 97.00 92 LEU A CA 1
ATOM 738 C C . LEU A 1 92 ? 2.811 13.605 0.258 1.00 97.00 92 LEU A C 1
ATOM 740 O O . LEU A 1 92 ? 1.890 14.198 -0.305 1.00 97.00 92 LEU A O 1
ATOM 744 N N . ASN A 1 93 ? 2.690 12.361 0.706 1.00 97.56 93 ASN A N 1
ATOM 745 C CA . ASN A 1 93 ? 1.449 11.598 0.665 1.00 97.56 93 ASN A CA 1
ATOM 746 C C . ASN A 1 93 ? 0.626 11.896 1.924 1.00 97.56 93 ASN A C 1
ATOM 748 O O . ASN A 1 93 ? 1.116 11.736 3.045 1.00 97.56 93 ASN A O 1
ATOM 752 N N . LYS A 1 94 ? -0.619 12.340 1.735 1.00 98.00 94 LYS A N 1
ATOM 753 C CA . LYS A 1 94 ? -1.543 12.752 2.793 1.00 98.00 94 LYS A CA 1
ATOM 754 C C . LYS A 1 94 ? -2.797 11.889 2.779 1.00 98.00 94 LYS A C 1
ATOM 756 O O . LYS A 1 94 ? -3.559 11.916 1.815 1.00 98.00 94 LYS A O 1
ATOM 761 N N . LEU A 1 95 ? -3.041 11.156 3.861 1.00 98.19 95 LEU A N 1
ATOM 762 C CA . LEU A 1 95 ? -4.290 10.423 4.076 1.00 98.19 95 LEU A CA 1
ATOM 763 C C . LEU A 1 95 ? -5.124 11.141 5.131 1.00 98.19 95 LEU A C 1
ATOM 765 O O . LEU A 1 95 ? -4.666 11.339 6.252 1.00 98.19 95 LEU A O 1
ATOM 769 N N . VAL A 1 96 ? -6.362 11.468 4.777 1.00 98.06 96 VAL A N 1
ATOM 770 C CA . VAL A 1 96 ? -7.411 11.860 5.720 1.00 98.06 96 VAL A CA 1
ATOM 771 C C . VAL A 1 96 ? -8.391 10.699 5.799 1.00 98.06 96 VAL A C 1
ATOM 773 O O . VAL A 1 96 ? -9.097 10.418 4.833 1.00 98.06 96 VAL A O 1
ATOM 776 N N . ALA A 1 97 ? -8.418 10.005 6.931 1.00 97.38 97 ALA A N 1
ATOM 777 C CA . ALA A 1 97 ? -9.278 8.854 7.180 1.00 97.38 97 ALA A CA 1
ATOM 778 C C . ALA A 1 97 ? -10.270 9.172 8.304 1.00 97.38 97 ALA A C 1
ATOM 780 O O . ALA A 1 97 ? -9.875 9.418 9.442 1.00 97.38 97 ALA A O 1
ATOM 781 N N . VAL A 1 98 ? -11.568 9.167 7.993 1.00 97.06 98 VAL A N 1
ATOM 782 C CA . VAL A 1 98 ? -12.626 9.525 8.950 1.00 97.06 98 VAL A CA 1
ATOM 783 C C . VAL A 1 98 ? -13.347 8.270 9.424 1.00 97.06 98 VAL A C 1
ATOM 785 O O . VAL A 1 98 ? -14.132 7.686 8.684 1.00 97.06 98 VAL A O 1
ATOM 788 N N . HIS A 1 99 ? -13.118 7.864 10.669 1.00 96.12 99 HIS A N 1
ATOM 789 C CA . HIS A 1 99 ? -13.837 6.780 11.335 1.00 96.12 99 HIS A CA 1
ATOM 790 C C . HIS A 1 99 ? -15.070 7.337 12.083 1.00 96.12 99 HIS A C 1
ATOM 792 O O . HIS A 1 99 ? -14.946 8.343 12.784 1.00 96.12 99 HIS A O 1
ATOM 798 N N . PRO A 1 100 ? -16.268 6.726 11.977 1.00 93.12 100 PRO A N 1
ATOM 799 C CA . PRO A 1 100 ? -17.481 7.250 12.621 1.00 93.12 100 PRO A CA 1
ATOM 800 C C . PRO A 1 100 ? -17.473 7.146 14.156 1.00 93.12 100 PRO A C 1
ATOM 802 O O . PRO A 1 100 ? -18.151 7.919 14.831 1.00 93.12 100 PRO A O 1
ATOM 805 N N . GLY A 1 101 ? -16.743 6.178 14.716 1.00 91.62 101 GLY A N 1
ATOM 806 C CA . GLY A 1 101 ? -16.723 5.917 16.151 1.00 91.62 101 GLY A CA 1
ATOM 807 C C . GLY A 1 101 ? -15.837 6.886 16.936 1.00 91.62 101 GLY A C 1
ATOM 808 O O . GLY A 1 101 ? -14.789 7.323 16.464 1.00 91.62 101 GLY A O 1
ATOM 809 N N . VAL A 1 102 ? -16.243 7.171 18.173 1.00 93.00 102 VAL A N 1
ATOM 810 C CA . VAL A 1 102 ? -15.461 7.909 19.192 1.00 93.00 102 VAL A CA 1
ATOM 811 C C . VAL A 1 102 ? -15.416 7.158 20.529 1.00 93.00 102 VAL A C 1
ATOM 813 O O . VAL A 1 102 ? -15.136 7.736 21.573 1.00 93.00 102 VAL A O 1
ATOM 816 N N . GLY A 1 103 ? -15.750 5.864 20.498 1.00 91.12 103 GLY A N 1
ATOM 817 C CA . GLY A 1 103 ? -15.756 4.983 21.665 1.00 91.12 103 GLY A CA 1
ATOM 818 C C . GLY A 1 103 ? -14.354 4.660 22.185 1.00 91.12 103 GLY A C 1
ATOM 819 O O . GLY A 1 103 ? -13.345 5.125 21.649 1.00 91.12 103 GLY A O 1
ATOM 820 N N . LYS A 1 104 ? -14.298 3.817 23.220 1.00 94.12 104 LYS A N 1
ATOM 821 C CA . LYS A 1 104 ? -13.056 3.441 23.908 1.00 94.12 104 LYS A CA 1
ATOM 822 C C . LYS A 1 104 ? -12.006 2.897 22.939 1.00 94.12 104 LYS A C 1
ATOM 824 O O . LYS A 1 104 ? -10.856 3.311 22.994 1.00 94.12 104 LYS A O 1
ATOM 829 N N . GLU A 1 105 ? -12.423 2.042 22.014 1.00 92.50 105 GLU A N 1
ATOM 830 C CA . GLU A 1 105 ? -11.567 1.415 21.009 1.00 92.50 105 GLU A CA 1
ATOM 831 C C . GLU A 1 105 ? -10.961 2.459 20.059 1.00 92.50 105 GLU A C 1
ATOM 833 O O . GLU A 1 105 ? -9.783 2.382 19.715 1.00 92.50 105 GLU A O 1
ATOM 838 N N . ALA A 1 106 ? -11.739 3.480 19.677 1.00 90.81 106 ALA A N 1
ATOM 839 C CA . ALA A 1 106 ? -11.260 4.570 18.830 1.00 90.81 106 ALA A CA 1
ATOM 840 C C . ALA A 1 106 ? -10.239 5.450 19.569 1.00 90.81 106 ALA A C 1
ATOM 842 O O . ALA A 1 106 ? -9.243 5.862 18.976 1.00 90.81 106 ALA A O 1
ATOM 843 N N . SER A 1 107 ? -10.442 5.702 20.866 1.00 92.62 107 SER A N 1
ATOM 844 C CA . SER A 1 107 ? -9.480 6.443 21.693 1.00 92.62 107 SER A CA 1
ATOM 845 C C . SER A 1 107 ? -8.203 5.640 21.981 1.00 92.62 107 SER A C 1
ATOM 847 O O . SER A 1 107 ? -7.109 6.204 21.967 1.00 92.62 107 SER A O 1
ATOM 849 N N . GLU A 1 108 ? -8.307 4.325 22.192 1.00 93.06 108 GLU A N 1
ATOM 850 C CA . GLU A 1 108 ? -7.154 3.422 22.324 1.00 93.06 108 GLU A CA 1
ATOM 851 C C . GLU A 1 108 ? -6.335 3.376 21.026 1.00 93.06 108 GLU A C 1
ATOM 853 O O . GLU A 1 108 ? -5.110 3.532 21.053 1.00 93.06 108 GLU A O 1
ATOM 858 N N . ALA A 1 109 ? -7.010 3.254 19.877 1.00 91.50 109 ALA A N 1
ATOM 859 C CA . ALA A 1 109 ? -6.371 3.338 18.570 1.00 91.50 109 ALA A CA 1
ATOM 860 C C . ALA A 1 109 ? -5.717 4.711 18.348 1.00 91.50 109 ALA A C 1
ATOM 862 O O . ALA A 1 109 ? -4.589 4.773 17.867 1.00 91.50 109 ALA A O 1
ATOM 863 N N . ALA A 1 110 ? -6.367 5.808 18.753 1.00 92.44 110 ALA A N 1
ATOM 864 C CA . ALA A 1 110 ? -5.806 7.155 18.654 1.00 92.44 110 ALA A CA 1
ATOM 865 C C . ALA A 1 110 ? -4.497 7.301 19.446 1.00 92.44 110 ALA A C 1
ATOM 867 O O . ALA A 1 110 ? -3.514 7.834 18.928 1.00 92.44 110 ALA A O 1
ATOM 868 N N . ALA A 1 111 ? -4.459 6.793 20.682 1.00 92.69 111 ALA A N 1
ATOM 869 C CA . ALA A 1 111 ? -3.263 6.825 21.520 1.00 92.69 111 ALA A CA 1
ATOM 870 C C . ALA A 1 111 ? -2.104 6.025 20.906 1.00 92.69 111 ALA A C 1
ATOM 872 O O . ALA A 1 111 ? -0.959 6.480 20.942 1.00 92.69 111 ALA A O 1
ATOM 873 N N . TYR A 1 112 ? -2.401 4.865 20.314 1.00 93.69 112 TYR A N 1
ATOM 874 C CA . TYR A 1 112 ? -1.414 4.052 19.607 1.00 93.69 112 TYR A CA 1
ATOM 875 C C . TYR A 1 112 ? -0.890 4.759 18.351 1.00 93.69 112 TYR A C 1
ATOM 877 O O . TYR A 1 112 ? 0.318 4.910 18.180 1.00 93.69 112 TYR A O 1
ATOM 885 N N . LEU A 1 113 ? -1.798 5.225 17.489 1.00 95.06 113 LEU A N 1
ATOM 886 C CA . LEU A 1 113 ? -1.463 5.828 16.201 1.00 95.06 113 LEU A CA 1
ATOM 887 C C . LEU A 1 113 ? -0.638 7.111 16.358 1.00 95.06 113 LEU A C 1
ATOM 889 O O . LEU A 1 113 ? 0.323 7.297 15.623 1.00 95.06 113 LEU A O 1
ATOM 893 N N . ASN A 1 114 ? -0.957 7.960 17.339 1.00 93.31 114 ASN A N 1
ATOM 894 C CA . ASN A 1 114 ? -0.232 9.214 17.581 1.00 93.31 114 ASN A CA 1
ATOM 895 C C . ASN A 1 114 ? 1.235 9.019 17.998 1.00 93.31 114 ASN A C 1
ATOM 897 O O . ASN A 1 114 ? 2.045 9.921 17.797 1.00 93.31 114 ASN A O 1
ATOM 901 N N . ASN A 1 115 ? 1.572 7.884 18.616 1.00 91.56 115 ASN A N 1
ATOM 902 C CA . ASN A 1 115 ? 2.890 7.663 19.221 1.00 91.56 115 ASN A CA 1
ATOM 903 C C . ASN A 1 115 ? 3.756 6.653 18.459 1.00 91.56 115 ASN A C 1
ATOM 905 O O . ASN A 1 115 ? 4.875 6.377 18.887 1.00 91.56 115 ASN A O 1
ATOM 909 N N . ASN A 1 116 ? 3.262 6.122 17.340 1.00 92.75 116 ASN A N 1
ATOM 910 C CA . ASN A 1 116 ? 3.978 5.151 16.524 1.00 92.75 116 ASN A CA 1
ATOM 911 C C . ASN A 1 116 ? 4.174 5.647 15.094 1.00 92.75 116 ASN A C 1
ATOM 913 O O . ASN A 1 116 ? 3.326 6.336 14.531 1.00 92.75 116 ASN A O 1
ATOM 917 N N . ASP A 1 117 ? 5.280 5.220 14.487 1.00 95.38 117 ASP A N 1
ATOM 918 C CA . ASP A 1 117 ? 5.452 5.271 13.038 1.00 95.38 117 ASP A CA 1
ATOM 919 C C . ASP A 1 117 ? 4.616 4.139 12.425 1.00 95.38 117 ASP A C 1
ATOM 921 O O . ASP A 1 117 ? 4.851 2.954 12.700 1.00 95.38 117 ASP A O 1
ATOM 925 N N . ASN A 1 118 ? 3.590 4.512 11.663 1.00 95.38 118 ASN A N 1
ATOM 926 C CA . ASN A 1 118 ? 2.606 3.595 11.098 1.00 95.38 118 ASN A CA 1
ATOM 927 C C . ASN A 1 118 ? 2.671 3.624 9.574 1.00 95.38 118 ASN A C 1
ATOM 929 O O . ASN A 1 118 ? 2.928 4.658 8.968 1.00 95.38 118 ASN A O 1
ATOM 933 N N . VAL A 1 119 ? 2.362 2.487 8.968 1.00 97.00 119 VAL A N 1
ATOM 934 C CA . VAL A 1 119 ? 2.214 2.321 7.525 1.00 97.00 119 VAL A CA 1
ATOM 935 C C . VAL A 1 119 ? 0.757 2.013 7.246 1.00 97.00 119 VAL A C 1
ATOM 937 O O . VAL A 1 119 ? 0.172 1.183 7.943 1.00 97.00 119 VAL A O 1
ATOM 940 N N . PHE A 1 120 ? 0.185 2.643 6.223 1.00 98.00 120 PHE A N 1
ATOM 941 C CA . PHE A 1 120 ? -1.199 2.421 5.820 1.00 98.00 120 PHE A CA 1
ATOM 942 C C . PHE A 1 120 ? -1.286 1.901 4.386 1.00 98.00 120 PHE A C 1
ATOM 944 O O . PHE A 1 120 ? -0.545 2.348 3.512 1.00 98.00 120 PHE A O 1
ATOM 951 N N . LEU A 1 121 ? -2.229 0.990 4.144 1.00 97.56 121 LEU A N 1
ATOM 952 C CA . LEU A 1 121 ? -2.646 0.557 2.813 1.00 97.56 121 LEU A CA 1
ATOM 953 C C . LEU A 1 121 ? -4.073 1.032 2.565 1.00 97.56 121 LEU A C 1
ATOM 955 O O . LEU A 1 121 ? -4.982 0.758 3.356 1.00 97.56 121 LEU A O 1
ATOM 959 N N . VAL A 1 122 ? -4.264 1.732 1.455 1.00 96.56 122 VAL A N 1
ATOM 960 C CA . VAL A 1 122 ? -5.534 2.348 1.073 1.00 96.56 122 VAL A CA 1
ATOM 961 C C . VAL A 1 122 ? -5.945 1.813 -0.286 1.00 96.56 122 VAL A C 1
ATOM 963 O O . VAL A 1 122 ? -5.218 1.975 -1.261 1.00 96.56 122 VAL A O 1
ATOM 966 N N . GLU A 1 123 ? -7.106 1.180 -0.363 1.00 93.75 123 GLU A N 1
ATOM 967 C CA . GLU A 1 123 ? -7.629 0.660 -1.624 1.00 93.75 123 GLU A CA 1
ATOM 968 C C . GLU A 1 123 ? -8.389 1.760 -2.382 1.00 93.75 123 GLU A C 1
ATOM 970 O O . GLU A 1 123 ? -9.274 2.422 -1.824 1.00 93.75 123 GLU A O 1
ATOM 975 N N . ASN A 1 124 ? -8.056 1.966 -3.656 1.00 88.25 124 ASN A N 1
ATOM 976 C CA . ASN A 1 124 ? -8.793 2.870 -4.540 1.00 88.25 124 ASN A CA 1
ATOM 977 C C . ASN A 1 124 ? -10.081 2.202 -5.075 1.00 88.25 124 ASN A C 1
ATOM 979 O O . ASN A 1 124 ? -10.335 1.013 -4.870 1.00 88.25 124 ASN A O 1
ATOM 983 N N . MET A 1 125 ? -10.904 2.948 -5.814 1.00 85.31 125 MET A N 1
ATOM 984 C CA . MET A 1 125 ? -12.113 2.388 -6.442 1.00 85.31 125 MET A CA 1
ATOM 985 C C . MET A 1 125 ? -11.831 1.364 -7.552 1.00 85.31 125 MET A C 1
ATOM 987 O O . MET A 1 125 ? -12.713 0.572 -7.882 1.00 85.31 125 MET A O 1
ATOM 991 N N . HIS A 1 126 ? -10.613 1.340 -8.094 1.00 80.94 126 HIS A N 1
ATOM 992 C CA . HIS A 1 126 ? -10.169 0.349 -9.076 1.00 80.94 126 HIS A CA 1
ATOM 993 C C . HIS A 1 126 ? -9.724 -0.983 -8.442 1.00 80.94 126 HIS A C 1
ATOM 995 O O . HIS A 1 126 ? -9.599 -1.970 -9.160 1.00 80.94 126 HIS A O 1
ATOM 1001 N N . GLY A 1 127 ? -9.591 -1.046 -7.112 1.00 85.62 127 GLY A N 1
ATOM 1002 C CA . GLY A 1 127 ? -9.157 -2.235 -6.374 1.00 85.62 127 GLY A CA 1
ATOM 1003 C C . GLY A 1 127 ? -7.649 -2.322 -6.129 1.00 85.62 127 GLY A C 1
ATOM 1004 O O . GLY A 1 127 ? -7.183 -3.315 -5.578 1.00 85.62 127 GLY A O 1
ATOM 1005 N N . ASP A 1 128 ? -6.885 -1.298 -6.507 1.00 85.69 128 ASP A N 1
ATOM 1006 C CA . ASP A 1 128 ? -5.449 -1.248 -6.256 1.00 85.69 128 ASP A CA 1
ATOM 1007 C C . ASP A 1 128 ? -5.167 -0.674 -4.867 1.00 85.69 128 ASP A C 1
ATOM 1009 O O . ASP A 1 128 ? -5.746 0.346 -4.469 1.00 85.69 128 ASP A O 1
ATOM 1013 N N . PHE A 1 129 ? -4.214 -1.276 -4.157 1.00 92.88 129 PHE A N 1
ATOM 1014 C CA . PHE A 1 129 ? -3.737 -0.735 -2.891 1.00 92.88 129 PHE A CA 1
ATOM 1015 C C . PHE A 1 129 ? -2.637 0.298 -3.112 1.00 92.88 129 PHE A C 1
ATOM 1017 O O . PHE A 1 129 ? -1.730 0.131 -3.927 1.00 92.88 129 PHE A O 1
ATOM 1024 N N . ARG A 1 130 ? -2.723 1.373 -2.338 1.00 95.25 130 ARG A N 1
ATOM 1025 C CA . ARG A 1 130 ? -1.787 2.490 -2.280 1.00 95.25 130 ARG A CA 1
ATOM 1026 C C . ARG A 1 130 ? -1.131 2.509 -0.909 1.00 95.25 130 ARG A C 1
ATOM 1028 O O . ARG A 1 130 ? -1.830 2.389 0.098 1.00 95.25 130 ARG A O 1
ATOM 1035 N N . VAL A 1 131 ? 0.183 2.678 -0.861 1.00 96.88 131 VAL A N 1
ATOM 1036 C CA . VAL A 1 131 ? 0.934 2.759 0.396 1.00 96.88 131 VAL A CA 1
ATOM 1037 C C . VAL A 1 131 ? 1.039 4.211 0.848 1.00 96.88 131 VAL A C 1
ATOM 1039 O O . VAL A 1 131 ? 1.365 5.100 0.062 1.00 96.88 131 VAL A O 1
ATOM 1042 N N . VAL A 1 132 ? 0.785 4.443 2.134 1.00 97.00 132 VAL A N 1
ATOM 1043 C CA . VAL A 1 132 ? 1.061 5.707 2.823 1.00 97.00 132 VAL A CA 1
ATOM 1044 C C . VAL A 1 132 ? 2.015 5.405 3.971 1.00 97.00 132 VAL A C 1
ATOM 1046 O O . VAL A 1 132 ? 1.627 4.895 5.021 1.00 97.00 132 VAL A O 1
ATOM 1049 N N . GLY A 1 133 ? 3.288 5.661 3.703 1.00 94.75 133 GLY A N 1
ATOM 1050 C CA . GLY A 1 133 ? 4.434 5.351 4.545 1.00 94.75 133 GLY A CA 1
ATOM 1051 C C . GLY A 1 133 ? 5.661 5.172 3.656 1.00 94.75 133 GLY A C 1
ATOM 1052 O O . GLY A 1 133 ? 5.520 4.991 2.450 1.00 94.75 133 GLY A O 1
ATOM 1053 N N . SER A 1 134 ? 6.857 5.228 4.228 1.00 92.75 134 SER A N 1
ATOM 1054 C CA . SER A 1 134 ? 8.098 5.045 3.471 1.00 92.75 134 SER A CA 1
ATOM 1055 C C . SER A 1 134 ? 9.117 4.277 4.299 1.00 92.75 134 SER A C 1
ATOM 1057 O O . SER A 1 134 ? 9.119 4.374 5.525 1.00 92.75 134 SER A O 1
ATOM 1059 N N . ASP A 1 135 ? 10.012 3.544 3.639 1.00 92.00 135 ASP A N 1
ATOM 1060 C CA . ASP A 1 135 ? 11.187 2.941 4.275 1.00 92.00 135 ASP A CA 1
ATOM 1061 C C . ASP A 1 135 ? 12.154 4.024 4.781 1.00 92.00 135 ASP A C 1
ATOM 1063 O O . ASP A 1 135 ? 12.612 4.000 5.925 1.00 92.00 135 ASP A O 1
ATOM 1067 N N . LYS A 1 136 ? 12.381 5.052 3.954 1.00 90.19 136 LYS A N 1
ATOM 1068 C CA . LYS A 1 136 ? 13.435 6.058 4.148 1.00 90.19 136 LYS A CA 1
ATOM 1069 C C . LYS A 1 136 ? 13.071 7.142 5.156 1.00 90.19 136 LYS A C 1
ATOM 1071 O O . LYS A 1 136 ? 13.937 7.599 5.900 1.00 90.19 136 LYS A O 1
ATOM 1076 N N . TRP A 1 137 ? 11.806 7.556 5.182 1.00 93.94 137 TRP A N 1
ATOM 1077 C CA . TRP A 1 137 ? 11.329 8.643 6.038 1.00 93.94 137 TRP A CA 1
ATOM 1078 C C . TRP A 1 137 ? 10.266 8.156 7.025 1.00 93.94 137 TRP A C 1
ATOM 1080 O O . TRP A 1 137 ? 9.543 7.203 6.726 1.00 93.94 137 TRP A O 1
ATOM 1090 N N . PRO A 1 138 ? 10.186 8.769 8.219 1.00 94.25 138 PRO A N 1
ATOM 1091 C CA . PRO A 1 138 ? 9.155 8.433 9.187 1.00 94.25 138 PRO A CA 1
ATOM 1092 C C . PRO A 1 138 ? 7.789 8.949 8.736 1.00 94.25 138 PRO A C 1
ATOM 1094 O O . PRO A 1 138 ? 7.682 10.005 8.107 1.00 94.25 138 PRO A O 1
ATOM 1097 N N . THR A 1 139 ? 6.743 8.227 9.120 1.00 95.88 139 THR A N 1
ATOM 1098 C CA . THR A 1 139 ? 5.359 8.642 8.905 1.00 95.88 139 THR A CA 1
ATOM 1099 C C . THR A 1 139 ? 4.848 9.389 10.125 1.00 95.88 139 THR A C 1
ATOM 1101 O O . THR A 1 139 ? 4.977 8.927 11.259 1.00 95.88 139 THR A O 1
ATOM 1104 N N . LYS A 1 140 ? 4.212 10.538 9.907 1.00 96.12 140 LYS A N 1
ATOM 1105 C CA . LYS A 1 140 ? 3.558 11.296 10.970 1.00 96.12 140 LYS A CA 1
ATOM 1106 C C . LYS A 1 140 ? 2.068 11.005 10.950 1.00 96.12 140 LYS A C 1
ATOM 1108 O O . LYS A 1 140 ? 1.401 11.243 9.949 1.00 96.12 140 LYS A O 1
ATOM 1113 N N . THR A 1 141 ? 1.543 10.528 12.071 1.00 97.19 141 THR A N 1
ATOM 1114 C CA . THR A 1 141 ? 0.107 10.299 12.252 1.00 97.19 141 THR A CA 1
ATOM 1115 C C . THR A 1 141 ? -0.412 11.208 13.354 1.00 97.19 141 THR A C 1
ATOM 1117 O O . THR A 1 141 ? 0.195 11.315 14.415 1.00 97.19 141 THR A O 1
ATOM 1120 N N . THR A 1 142 ? -1.533 11.874 13.099 1.00 97.00 142 THR A N 1
ATOM 1121 C CA . THR A 1 142 ? -2.241 12.679 14.095 1.00 97.00 142 THR A CA 1
ATOM 1122 C C . THR A 1 142 ? -3.712 12.306 14.091 1.00 97.00 142 THR A C 1
ATOM 1124 O O . THR A 1 142 ? -4.329 12.189 13.034 1.00 97.00 142 THR A O 1
ATOM 1127 N N . VAL A 1 143 ? -4.277 12.106 15.275 1.00 96.56 143 VAL A N 1
ATOM 1128 C CA . VAL A 1 143 ? -5.669 11.696 15.445 1.00 96.56 143 VAL A CA 1
ATOM 1129 C C . VAL A 1 143 ? -6.422 12.748 16.242 1.00 96.56 143 VAL A C 1
ATOM 1131 O O . VAL A 1 143 ? -6.010 13.116 17.342 1.00 96.56 143 VAL A O 1
ATOM 1134 N N . ALA A 1 144 ? -7.538 13.213 15.687 1.00 95.50 144 ALA A N 1
ATOM 1135 C CA . ALA A 1 144 ? -8.467 14.137 16.322 1.00 95.50 144 ALA A CA 1
ATOM 1136 C C . ALA A 1 144 ? -9.823 13.450 16.526 1.00 95.50 144 ALA A C 1
ATOM 1138 O O . ALA A 1 144 ? -10.316 12.777 15.623 1.00 95.50 144 ALA A O 1
ATOM 1139 N N . GLN A 1 145 ? -10.435 13.630 17.696 1.00 93.44 145 GLN A N 1
ATOM 1140 C CA . GLN A 1 145 ? -11.775 13.118 17.990 1.00 93.44 145 GLN A CA 1
ATOM 1141 C C . GLN A 1 145 ? -12.739 14.281 18.223 1.00 93.44 145 GLN A C 1
ATOM 1143 O O . GLN A 1 145 ? -12.427 15.209 18.967 1.00 93.44 145 GLN A O 1
ATOM 1148 N N . ASP A 1 146 ? -13.911 14.202 17.603 1.00 92.50 146 ASP A N 1
ATOM 1149 C CA . ASP A 1 146 ? -15.021 15.130 17.788 1.00 92.50 146 ASP A CA 1
ATOM 1150 C C . ASP A 1 146 ? -16.224 14.360 18.344 1.00 92.50 146 ASP A C 1
ATOM 1152 O O . ASP A 1 146 ? -16.715 13.426 17.708 1.00 92.50 146 ASP A O 1
ATOM 1156 N N . LEU A 1 147 ? -16.689 14.741 19.538 1.00 88.62 147 LEU A N 1
ATOM 1157 C CA . LEU A 1 147 ? -17.854 14.145 20.203 1.00 88.62 147 LEU A CA 1
ATOM 1158 C C . LEU A 1 147 ? -19.182 14.777 19.745 1.00 88.62 147 LEU A C 1
ATOM 1160 O O . LEU A 1 147 ? -20.243 14.409 20.250 1.00 88.62 147 LEU A O 1
ATOM 1164 N N . GLY A 1 148 ? -19.139 15.679 18.766 1.00 85.88 148 GLY A N 1
ATOM 1165 C CA . GLY A 1 148 ? -20.305 16.338 18.202 1.00 85.88 148 GLY A CA 1
ATOM 1166 C C . GLY A 1 148 ? -20.868 17.440 19.104 1.00 85.88 148 GLY A C 1
ATOM 1167 O O . GLY A 1 148 ? -20.623 17.510 20.309 1.00 85.88 148 GLY A O 1
ATOM 1168 N N . GLN A 1 149 ? -21.653 18.332 18.498 1.00 85.75 149 GLN A N 1
ATOM 1169 C CA . GLN A 1 149 ? -22.348 19.416 19.194 1.00 85.75 149 GLN A CA 1
ATOM 1170 C C . GLN A 1 149 ? -23.862 19.162 19.242 1.00 85.75 149 GLN A C 1
ATOM 1172 O O . GLN A 1 149 ? -24.519 19.092 18.203 1.00 85.75 149 GLN A O 1
ATOM 1177 N N . GLY A 1 150 ? -24.436 19.082 20.447 1.00 79.00 150 GLY A N 1
ATOM 1178 C CA . GLY A 1 150 ? -25.887 18.962 20.645 1.00 79.00 150 GLY A CA 1
ATOM 1179 C C . GLY A 1 150 ? -26.506 17.685 20.054 1.00 79.00 150 GLY A C 1
ATOM 1180 O O . GLY A 1 150 ? -25.818 16.702 19.802 1.00 79.00 150 GLY A O 1
ATOM 1181 N N . ALA A 1 151 ? -27.826 17.689 19.837 1.00 69.94 151 ALA A N 1
ATOM 1182 C CA . ALA A 1 151 ? -28.573 16.502 19.396 1.00 69.94 151 ALA A CA 1
ATOM 1183 C C . ALA A 1 151 ? -28.395 16.140 17.904 1.00 69.94 151 ALA A C 1
ATOM 1185 O O . ALA A 1 151 ? -28.771 15.044 17.499 1.00 69.94 151 ALA A O 1
ATOM 1186 N N . THR A 1 152 ? -27.851 17.045 17.083 1.00 78.25 152 THR A N 1
ATOM 1187 C CA . THR A 1 152 ? -27.682 16.866 15.624 1.00 78.25 152 THR A CA 1
ATOM 1188 C C . THR A 1 152 ? -26.219 16.872 15.178 1.00 78.25 152 THR A C 1
ATOM 1190 O O . THR A 1 152 ? -25.944 16.833 13.980 1.00 78.25 152 THR A O 1
ATOM 1193 N N . GLY A 1 153 ? -25.276 16.981 16.117 1.00 75.19 153 GLY A N 1
ATOM 1194 C CA . GLY A 1 153 ? -23.848 16.977 15.821 1.00 75.19 153 GLY A CA 1
ATOM 1195 C C . GLY A 1 153 ? -23.366 15.614 15.334 1.00 75.19 153 GLY A C 1
ATOM 1196 O O . GLY A 1 153 ? -23.902 14.575 15.712 1.00 75.19 153 GLY A O 1
ATOM 1197 N N . THR A 1 154 ? -22.331 15.609 14.498 1.00 81.50 154 THR A N 1
ATOM 1198 C CA . THR A 1 154 ? -21.684 14.371 14.054 1.00 81.50 154 THR A CA 1
ATOM 1199 C C . THR A 1 154 ? -20.498 14.050 14.941 1.00 81.50 154 THR A C 1
ATOM 1201 O O . THR A 1 154 ? -19.627 14.898 15.113 1.00 81.50 154 THR A O 1
ATOM 1204 N N . THR A 1 155 ? -20.422 12.817 15.430 1.00 88.31 155 THR A N 1
ATOM 1205 C CA . THR A 1 155 ? -19.209 12.299 16.062 1.00 88.31 155 THR A CA 1
ATOM 1206 C C . THR A 1 155 ? -18.273 11.724 15.011 1.00 88.31 155 THR A C 1
ATOM 1208 O O . THR A 1 155 ? -18.734 11.073 14.070 1.00 88.31 155 THR A O 1
ATOM 1211 N N . SER A 1 156 ? -16.966 11.922 15.159 1.00 92.19 156 SER A N 1
ATOM 1212 C CA . SER A 1 156 ? -15.988 11.208 14.333 1.00 92.19 156 SER A CA 1
ATOM 1213 C C . SER A 1 156 ? -14.593 11.202 14.944 1.00 92.19 156 SER A C 1
ATOM 1215 O O . SER A 1 156 ? -14.219 12.101 15.693 1.00 92.19 156 SER A O 1
ATOM 1217 N N . THR A 1 157 ? -13.807 10.199 14.570 1.00 95.81 157 THR A N 1
ATOM 1218 C CA . THR A 1 157 ? -12.360 10.161 14.765 1.00 95.81 157 THR A CA 1
ATOM 1219 C C . THR A 1 157 ? -11.693 10.380 13.410 1.00 95.81 157 THR A C 1
ATOM 1221 O O . THR A 1 157 ? -11.845 9.567 12.502 1.00 95.81 157 THR A O 1
ATOM 1224 N N . THR A 1 158 ? -10.966 11.483 13.257 1.00 97.25 158 THR A N 1
ATOM 1225 C CA . THR A 1 158 ? -10.217 11.816 12.040 1.00 97.25 158 THR A CA 1
ATOM 1226 C C . THR A 1 158 ? -8.747 11.474 12.233 1.00 97.25 158 THR A C 1
ATOM 1228 O O . THR A 1 158 ? -8.104 11.984 13.148 1.00 97.25 158 THR A O 1
ATOM 1231 N N . ILE A 1 159 ? -8.216 10.626 11.359 1.00 97.94 159 ILE A N 1
ATOM 1232 C CA . ILE A 1 159 ? -6.817 10.205 11.322 1.00 97.94 159 ILE A CA 1
ATOM 1233 C C . ILE A 1 159 ? -6.168 10.906 10.129 1.00 97.94 159 ILE A C 1
ATOM 1235 O O . ILE A 1 159 ? -6.522 10.635 8.982 1.00 97.94 159 ILE A O 1
ATOM 1239 N N . ASN A 1 160 ? -5.230 11.807 10.402 1.00 97.94 160 ASN A N 1
ATOM 1240 C CA . ASN A 1 160 ? -4.425 12.478 9.390 1.00 97.94 160 ASN A CA 1
ATOM 1241 C C . ASN A 1 160 ? -3.028 11.861 9.372 1.00 97.94 160 ASN A C 1
ATOM 1243 O O . ASN A 1 160 ? -2.351 11.831 10.403 1.00 97.94 160 ASN A O 1
ATOM 1247 N N . VAL A 1 161 ? -2.599 11.398 8.206 1.00 98.00 161 VAL A N 1
ATOM 1248 C CA . VAL A 1 161 ? -1.290 10.778 7.993 1.00 98.00 161 VAL A CA 1
ATOM 1249 C C . VAL A 1 161 ? -0.520 11.589 6.965 1.00 98.00 161 VAL A C 1
ATOM 1251 O O . VAL A 1 161 ? -1.058 11.901 5.907 1.00 98.00 161 VAL A O 1
ATOM 1254 N N . GLU A 1 162 ? 0.734 11.897 7.267 1.00 97.31 162 GLU A N 1
ATOM 1255 C CA . GLU A 1 162 ? 1.678 12.586 6.390 1.00 97.31 162 GLU A CA 1
ATOM 1256 C C . GLU A 1 162 ? 2.923 11.703 6.237 1.00 97.31 162 GLU A C 1
ATOM 1258 O O . GLU A 1 162 ? 3.621 11.430 7.217 1.00 97.31 162 GLU A O 1
ATOM 1263 N N . ALA A 1 163 ? 3.197 11.243 5.015 1.00 97.06 163 ALA A N 1
ATOM 1264 C CA . ALA A 1 163 ? 4.354 10.411 4.697 1.00 97.06 163 ALA A CA 1
ATOM 1265 C C . ALA A 1 163 ? 5.109 10.975 3.491 1.00 97.06 163 ALA A C 1
ATOM 1267 O O . ALA A 1 163 ? 4.557 11.077 2.395 1.00 97.06 163 ALA A O 1
ATOM 1268 N N . SER A 1 164 ? 6.379 11.321 3.693 1.00 96.69 164 SER A N 1
ATOM 1269 C CA . SER A 1 164 ? 7.287 11.682 2.603 1.00 96.69 164 SER A CA 1
ATOM 1270 C C . SER A 1 164 ? 7.715 10.435 1.839 1.00 96.69 164 SER A C 1
ATOM 1272 O O . SER A 1 164 ? 8.083 9.437 2.458 1.00 96.69 164 SE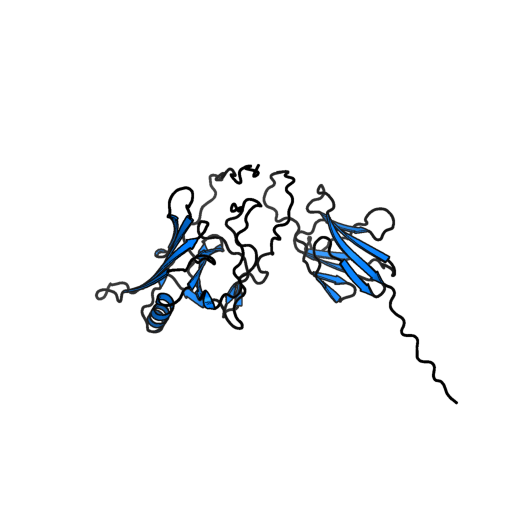R A O 1
ATOM 1274 N N . ASP A 1 165 ? 7.717 10.502 0.512 1.00 93.75 165 ASP A N 1
ATOM 1275 C CA . ASP A 1 165 ? 8.146 9.408 -0.353 1.00 93.75 165 ASP A CA 1
ATOM 1276 C C . ASP A 1 165 ? 8.717 9.914 -1.688 1.00 93.75 165 ASP A C 1
ATOM 1278 O O . ASP A 1 165 ? 8.618 11.090 -2.031 1.00 93.75 165 ASP A O 1
ATOM 1282 N N . GLU A 1 166 ? 9.322 9.022 -2.465 1.00 91.00 166 GLU A N 1
ATOM 1283 C CA . GLU A 1 166 ? 9.911 9.349 -3.769 1.00 91.00 166 GLU A CA 1
ATOM 1284 C C . GLU A 1 166 ? 8.863 9.580 -4.862 1.00 91.00 166 GLU A C 1
ATOM 1286 O O . GLU A 1 166 ? 9.149 10.252 -5.853 1.00 91.00 166 GLU A O 1
ATOM 1291 N N . CYS A 1 167 ? 7.653 9.031 -4.705 1.00 91.06 167 CYS A N 1
ATOM 1292 C CA . CYS A 1 167 ? 6.577 9.191 -5.678 1.00 91.06 167 CYS A CA 1
ATOM 1293 C C . CYS A 1 167 ? 5.174 9.257 -5.047 1.00 91.06 167 CYS A C 1
ATOM 1295 O O . CYS A 1 167 ? 4.995 8.918 -3.872 1.00 91.06 167 CYS A O 1
ATOM 1297 N N . PRO A 1 168 ? 4.163 9.707 -5.817 1.00 93.12 168 PRO A N 1
ATOM 1298 C CA . PRO A 1 168 ? 2.772 9.748 -5.372 1.00 93.12 168 PRO A CA 1
ATOM 1299 C C . PRO A 1 168 ? 2.230 8.373 -5.001 1.00 93.12 168 PRO A C 1
ATOM 1301 O O . PRO A 1 168 ? 2.055 7.536 -5.885 1.00 93.12 168 PRO A O 1
ATOM 1304 N N . ALA A 1 169 ? 1.949 8.198 -3.704 1.00 93.25 169 ALA A N 1
ATOM 1305 C CA . ALA A 1 169 ? 1.311 7.048 -3.062 1.00 93.25 169 ALA A CA 1
ATOM 1306 C C . ALA A 1 169 ? 1.522 5.742 -3.853 1.00 93.25 169 ALA A C 1
ATOM 1308 O O . ALA A 1 169 ? 0.652 5.365 -4.656 1.00 93.25 169 ALA A O 1
ATOM 1309 N N . PRO A 1 170 ? 2.686 5.087 -3.694 1.00 93.88 170 PRO A N 1
ATOM 1310 C CA . PRO A 1 170 ? 3.053 3.971 -4.547 1.00 93.88 170 PRO A CA 1
ATOM 1311 C C . PRO A 1 170 ? 2.030 2.836 -4.493 1.00 93.88 170 PRO A C 1
ATOM 1313 O O . PRO A 1 170 ? 1.398 2.588 -3.463 1.00 93.88 170 PRO A O 1
ATOM 1316 N N . PHE A 1 171 ? 1.875 2.129 -5.607 1.00 91.19 171 PHE A N 1
ATOM 1317 C CA . PHE A 1 171 ? 1.007 0.963 -5.687 1.00 91.19 171 PHE A CA 1
ATOM 1318 C C . PHE A 1 171 ? 1.639 -0.251 -5.005 1.00 91.19 171 PHE A C 1
ATOM 1320 O O . PHE A 1 171 ? 2.843 -0.488 -5.114 1.00 91.19 171 PHE A O 1
ATOM 1327 N N . TYR A 1 172 ? 0.808 -1.061 -4.360 1.00 92.12 172 TYR A N 1
ATOM 1328 C CA . TYR A 1 172 ? 1.187 -2.339 -3.776 1.00 92.12 172 TYR A CA 1
ATOM 1329 C C . TYR A 1 172 ? 0.178 -3.407 -4.193 1.00 92.12 172 TYR A C 1
ATOM 1331 O O . TYR A 1 172 ? -1.015 -3.267 -3.952 1.00 92.12 172 TYR A O 1
ATOM 1339 N N . ALA A 1 173 ? 0.657 -4.476 -4.819 1.00 86.19 173 ALA A N 1
ATOM 1340 C CA . ALA A 1 173 ? -0.164 -5.635 -5.175 1.00 86.19 173 ALA A CA 1
ATOM 1341 C C . ALA A 1 173 ? 0.279 -6.906 -4.431 1.00 86.19 173 ALA A C 1
ATOM 1343 O O . ALA A 1 173 ? -0.291 -7.974 -4.640 1.00 86.19 173 ALA A O 1
ATOM 1344 N N . GLY A 1 174 ? 1.247 -6.769 -3.521 1.00 83.19 174 GLY A N 1
ATOM 1345 C CA . GLY A 1 174 ? 1.794 -7.870 -2.751 1.00 83.19 174 GLY A CA 1
ATOM 1346 C C . GLY A 1 174 ? 0.846 -8.418 -1.694 1.00 83.19 174 GLY A C 1
ATOM 1347 O O . GLY A 1 174 ? -0.254 -7.907 -1.470 1.00 83.19 174 GLY A O 1
ATOM 1348 N N . LYS A 1 175 ? 1.298 -9.465 -1.008 1.00 87.75 175 LYS A N 1
ATOM 1349 C CA . LYS A 1 175 ? 0.490 -10.163 -0.008 1.00 87.75 175 LYS A CA 1
ATOM 1350 C C . LYS A 1 175 ? 0.164 -9.256 1.182 1.00 87.75 175 LYS A C 1
ATOM 1352 O O . LYS A 1 175 ? 1.048 -8.606 1.746 1.00 87.75 175 LYS A O 1
ATOM 1357 N N . ILE A 1 176 ? -1.099 -9.252 1.609 1.00 91.75 176 ILE A N 1
ATOM 1358 C CA . ILE A 1 176 ? -1.580 -8.539 2.801 1.00 91.75 176 ILE A CA 1
ATOM 1359 C C . ILE A 1 176 ? -2.195 -9.571 3.748 1.00 91.75 176 ILE A C 1
ATOM 1361 O O . ILE A 1 176 ? -3.348 -9.977 3.597 1.00 91.75 176 ILE A O 1
ATOM 1365 N N . ALA A 1 177 ? -1.411 -10.008 4.732 1.00 90.19 177 ALA A N 1
ATOM 1366 C CA . ALA A 1 177 ? -1.873 -10.952 5.743 1.00 90.19 177 ALA A CA 1
ATOM 1367 C C . ALA A 1 177 ? -2.739 -10.245 6.793 1.00 90.19 177 ALA A C 1
ATOM 1369 O O . ALA A 1 177 ? -2.234 -9.411 7.549 1.00 90.19 177 ALA A O 1
ATOM 1370 N N . THR A 1 178 ? -4.028 -10.584 6.860 1.00 90.88 178 THR A N 1
ATOM 1371 C CA . THR A 1 178 ? -4.974 -10.009 7.830 1.00 90.88 178 THR A CA 1
ATOM 1372 C C . THR A 1 178 ? -5.497 -11.074 8.798 1.00 90.88 178 THR A C 1
ATOM 1374 O O . THR A 1 178 ? -5.205 -12.272 8.686 1.00 90.88 178 THR A O 1
ATOM 1377 N N . GLU A 1 179 ? -6.246 -10.650 9.816 1.00 87.81 179 GLU A N 1
ATOM 1378 C CA . GLU A 1 179 ? -6.901 -11.582 10.745 1.00 87.81 179 GLU A CA 1
ATOM 1379 C C . GLU A 1 179 ? -8.016 -12.389 10.075 1.00 87.81 179 GLU A C 1
ATOM 1381 O O . GLU A 1 179 ? -8.164 -13.567 10.390 1.00 87.81 179 GLU A O 1
ATOM 1386 N N . ASP A 1 180 ? -8.689 -11.799 9.086 1.00 83.00 180 ASP A N 1
ATOM 1387 C CA . ASP A 1 180 ? -9.832 -12.385 8.377 1.00 83.00 180 ASP A CA 1
ATOM 1388 C C . ASP A 1 180 ? -9.420 -13.214 7.142 1.00 83.00 180 ASP A C 1
ATOM 1390 O O . ASP A 1 180 ? -10.270 -13.762 6.442 1.00 83.00 180 ASP A O 1
ATOM 1394 N N . GLY A 1 181 ? -8.116 -13.307 6.862 1.00 84.81 181 GLY A N 1
ATOM 1395 C CA . GLY A 1 181 ? -7.558 -14.005 5.701 1.00 84.81 181 GLY A CA 1
ATOM 1396 C C . GLY A 1 181 ? -6.503 -13.191 4.953 1.00 84.81 181 GLY A C 1
ATOM 1397 O O . GLY A 1 181 ? -6.261 -12.019 5.246 1.00 84.81 181 GLY A O 1
ATOM 1398 N N . ASP A 1 182 ? -5.852 -13.825 3.984 1.00 84.81 182 ASP A N 1
ATOM 1399 C CA . ASP A 1 182 ? -4.849 -13.170 3.148 1.00 84.81 182 ASP A CA 1
ATOM 1400 C C . ASP A 1 182 ? -5.519 -12.507 1.940 1.00 84.81 182 ASP A C 1
ATOM 1402 O O . ASP A 1 182 ? -6.269 -13.150 1.204 1.00 84.81 182 ASP A O 1
ATOM 1406 N N . ILE A 1 183 ? -5.221 -11.229 1.716 1.00 83.56 183 ILE A N 1
ATOM 1407 C CA . ILE A 1 183 ? -5.551 -10.531 0.469 1.00 83.56 183 ILE A CA 1
ATOM 1408 C C . ILE A 1 183 ? -4.327 -10.632 -0.444 1.00 83.56 183 ILE A C 1
ATOM 1410 O O . ILE A 1 183 ? -3.194 -10.498 0.025 1.00 83.56 183 ILE A O 1
ATOM 1414 N N . ASN A 1 184 ? -4.560 -10.895 -1.733 1.00 79.56 184 ASN A N 1
ATOM 1415 C CA . ASN A 1 184 ? -3.521 -11.176 -2.730 1.00 79.56 184 ASN A CA 1
ATOM 1416 C C . ASN A 1 184 ? -2.542 -12.271 -2.257 1.00 79.56 184 ASN A C 1
ATOM 1418 O O . ASN A 1 184 ? -1.350 -12.013 -2.087 1.00 79.56 184 ASN A O 1
ATOM 1422 N N . PRO A 1 185 ? -3.028 -13.503 -2.007 1.00 71.31 185 PRO A N 1
ATOM 1423 C CA . PRO A 1 185 ? -2.222 -14.569 -1.405 1.00 71.31 185 PRO A CA 1
ATOM 1424 C C . PRO A 1 185 ? -1.011 -14.976 -2.254 1.00 71.31 185 PRO A C 1
ATOM 1426 O O . PRO A 1 185 ? -0.038 -15.488 -1.700 1.00 71.31 185 PRO A O 1
ATOM 1429 N N . ASP A 1 186 ? -1.073 -14.728 -3.564 1.00 67.12 186 ASP A N 1
ATOM 1430 C CA . ASP A 1 186 ? -0.016 -15.040 -4.528 1.00 67.12 186 ASP A CA 1
ATOM 1431 C C . ASP A 1 186 ? 1.200 -14.100 -4.412 1.00 67.12 186 ASP A C 1
ATOM 1433 O O . ASP A 1 186 ? 2.280 -14.442 -4.892 1.00 67.12 186 ASP A O 1
ATOM 1437 N N . GLY A 1 187 ? 1.049 -12.955 -3.734 1.00 65.56 187 GLY A N 1
ATOM 1438 C CA . GLY A 1 187 ? 2.112 -11.969 -3.550 1.00 65.56 187 GLY A CA 1
ATOM 1439 C C . GLY A 1 187 ? 2.509 -11.234 -4.832 1.00 65.56 187 GLY A C 1
ATOM 1440 O O . GLY A 1 187 ? 1.980 -11.467 -5.920 1.00 65.56 187 GLY A O 1
ATOM 1441 N N . ASN A 1 188 ? 3.455 -10.309 -4.697 1.00 62.03 188 ASN A N 1
ATOM 1442 C CA . ASN A 1 188 ? 4.042 -9.601 -5.824 1.00 62.03 188 ASN A CA 1
ATOM 1443 C C . ASN A 1 188 ? 5.208 -10.421 -6.390 1.00 62.03 188 ASN A C 1
ATOM 1445 O O . ASN A 1 188 ? 6.098 -10.817 -5.628 1.00 62.03 188 ASN A O 1
ATOM 1449 N N . PRO A 1 189 ? 5.296 -10.618 -7.719 1.00 52.06 189 PRO A N 1
ATOM 1450 C CA . PRO A 1 189 ? 6.496 -11.195 -8.301 1.00 52.06 189 PRO A CA 1
ATOM 1451 C C . PRO A 1 189 ? 7.701 -10.304 -7.966 1.00 52.06 189 PRO A C 1
ATOM 1453 O O . PRO A 1 189 ? 7.659 -9.080 -8.120 1.00 52.06 189 PRO A O 1
ATOM 1456 N N . ILE A 1 190 ? 8.787 -10.916 -7.490 1.00 43.97 190 ILE A N 1
ATOM 1457 C CA . ILE A 1 190 ? 10.070 -10.229 -7.331 1.00 43.97 190 ILE A CA 1
ATOM 1458 C C . ILE A 1 190 ? 10.571 -9.918 -8.742 1.00 43.97 190 ILE A C 1
ATOM 1460 O O . ILE A 1 190 ? 10.938 -10.828 -9.483 1.00 43.97 190 ILE A O 1
ATOM 1464 N N . GLN A 1 191 ? 10.566 -8.644 -9.130 1.00 38.97 191 GLN A N 1
ATOM 1465 C CA . GLN A 1 191 ? 11.254 -8.210 -10.341 1.00 38.97 191 GLN A CA 1
ATOM 1466 C C . GLN A 1 191 ? 12.736 -8.040 -10.001 1.00 38.97 191 GLN A C 1
ATOM 1468 O O . GLN A 1 191 ? 13.117 -7.102 -9.301 1.00 38.97 191 GLN A O 1
ATOM 1473 N N . ASP A 1 192 ? 13.555 -9.002 -10.428 1.00 36.00 192 ASP A N 1
ATOM 1474 C CA . ASP A 1 192 ? 15.012 -8.906 -10.365 1.00 36.00 192 ASP A CA 1
ATOM 1475 C C . ASP A 1 192 ? 15.471 -7.770 -11.292 1.00 36.00 192 ASP A C 1
ATOM 1477 O O . ASP A 1 192 ? 15.107 -7.723 -12.467 1.00 36.00 192 ASP A O 1
ATOM 1481 N N . THR A 1 193 ? 16.244 -6.825 -10.758 1.00 34.69 193 THR A N 1
ATOM 1482 C CA . THR A 1 193 ? 16.749 -5.636 -11.462 1.00 34.69 193 THR A CA 1
ATOM 1483 C C . THR A 1 193 ? 17.934 -5.963 -12.374 1.00 34.69 193 THR A C 1
ATOM 1485 O O . THR A 1 193 ? 18.901 -5.206 -12.440 1.00 34.69 193 THR A O 1
ATOM 1488 N N . SER A 1 194 ? 17.892 -7.093 -13.075 1.00 35.72 194 SER A N 1
ATOM 1489 C CA . SER A 1 194 ? 18.874 -7.442 -14.097 1.00 35.72 194 SER A CA 1
ATOM 1490 C C . SER A 1 194 ? 18.175 -7.649 -15.436 1.00 35.72 194 SER A C 1
ATOM 1492 O O . SER A 1 194 ? 17.810 -8.751 -15.834 1.00 35.72 194 SER A O 1
ATOM 1494 N N . SER A 1 195 ? 17.983 -6.554 -16.163 1.00 34.94 195 SER A N 1
ATOM 1495 C CA . SER A 1 195 ? 17.652 -6.637 -17.581 1.00 34.94 195 SER A CA 1
ATOM 1496 C C . SER A 1 195 ? 18.364 -5.528 -18.334 1.00 34.94 195 SER A C 1
ATOM 1498 O O . SER A 1 195 ? 17.959 -4.365 -18.276 1.00 34.94 195 SER A O 1
ATOM 1500 N N . ASP A 1 196 ? 19.433 -5.936 -19.019 1.00 30.17 196 ASP A N 1
ATOM 1501 C CA . ASP A 1 196 ? 19.973 -5.255 -20.187 1.00 30.17 196 ASP A CA 1
ATOM 1502 C C . ASP A 1 196 ? 18.826 -4.921 -21.148 1.00 30.17 196 ASP A C 1
ATOM 1504 O O . ASP A 1 196 ? 18.029 -5.781 -21.537 1.00 30.17 196 ASP A O 1
ATOM 1508 N N . ASP A 1 197 ? 18.735 -3.640 -21.483 1.00 34.97 197 ASP A N 1
ATOM 1509 C CA . ASP A 1 197 ? 17.723 -3.077 -22.359 1.00 34.97 197 ASP A CA 1
ATOM 1510 C C . ASP A 1 197 ? 18.046 -3.423 -23.818 1.00 34.97 197 ASP A C 1
ATOM 1512 O O . ASP A 1 197 ? 19.079 -3.036 -24.368 1.00 34.97 197 ASP A O 1
ATOM 1516 N N . SER A 1 198 ? 17.141 -4.149 -24.467 1.00 30.81 198 SER A N 1
ATOM 1517 C CA . SER A 1 198 ? 17.006 -4.090 -25.919 1.00 30.81 198 SER A CA 1
ATOM 1518 C C . SER A 1 198 ? 15.529 -3.942 -26.249 1.00 30.81 198 SER A C 1
ATOM 1520 O O . SER A 1 198 ? 14.757 -4.898 -26.313 1.00 30.81 198 SER A O 1
ATOM 1522 N N . GLY A 1 199 ? 15.133 -2.681 -26.391 1.00 34.38 199 GLY A N 1
ATOM 1523 C CA . GLY A 1 199 ? 13.778 -2.293 -26.717 1.00 34.38 199 GLY A CA 1
ATOM 1524 C C . GLY A 1 199 ? 13.266 -2.916 -28.013 1.00 34.38 199 GLY A C 1
ATOM 1525 O O . GLY A 1 199 ? 13.927 -2.901 -29.049 1.00 34.38 199 GLY A O 1
ATOM 1526 N N . ASN A 1 200 ? 12.010 -3.347 -27.974 1.00 29.25 200 ASN A N 1
ATOM 1527 C CA . ASN A 1 200 ? 11.104 -3.129 -29.087 1.00 29.25 200 ASN A CA 1
ATOM 1528 C C . ASN A 1 200 ? 9.670 -3.009 -28.560 1.00 29.25 200 ASN A C 1
ATOM 1530 O O . ASN A 1 200 ? 9.127 -3.927 -27.952 1.00 29.25 200 ASN A O 1
ATOM 1534 N N . SER A 1 201 ? 9.070 -1.844 -28.783 1.00 34.00 201 SER A N 1
ATOM 1535 C CA . SER A 1 201 ? 7.667 -1.577 -28.489 1.00 34.00 201 SER A CA 1
ATOM 1536 C C . SER A 1 201 ? 6.820 -2.094 -29.646 1.00 34.00 201 SER A C 1
ATOM 1538 O O . SER A 1 201 ? 6.887 -1.553 -30.749 1.00 34.00 201 SER A O 1
ATOM 1540 N N . GLN A 1 202 ? 5.969 -3.086 -29.387 1.00 30.50 202 GLN A N 1
ATOM 1541 C CA . GLN A 1 202 ? 4.741 -3.245 -30.158 1.00 30.50 202 GLN A CA 1
ATOM 1542 C C . GLN A 1 202 ? 3.527 -3.339 -29.236 1.00 30.50 202 GLN A C 1
ATOM 1544 O O . GLN A 1 202 ? 3.371 -4.235 -28.415 1.00 30.50 202 GLN A O 1
ATOM 1549 N N . ASN A 1 203 ? 2.671 -2.346 -29.435 1.00 34.28 203 ASN A N 1
ATOM 1550 C CA . ASN A 1 203 ? 1.306 -2.199 -28.972 1.00 34.28 203 ASN A CA 1
ATOM 1551 C C . ASN A 1 203 ? 0.472 -3.470 -29.240 1.00 34.28 203 ASN A C 1
ATOM 1553 O O . ASN A 1 203 ? 0.358 -3.885 -30.393 1.00 34.28 203 ASN A O 1
ATOM 1557 N N . SER A 1 204 ? -0.163 -4.045 -28.216 1.00 29.03 204 SER A N 1
ATOM 1558 C CA . SER A 1 204 ? -1.330 -4.908 -28.411 1.00 29.03 204 SER A CA 1
ATOM 1559 C C . SER A 1 204 ? -2.249 -4.870 -27.195 1.00 29.03 204 SER A C 1
ATOM 1561 O O . SER A 1 204 ? -1.834 -5.014 -26.048 1.00 29.03 204 SER A O 1
ATOM 1563 N N . SER A 1 205 ? -3.519 -4.655 -27.505 1.00 31.12 205 SER A N 1
ATOM 1564 C CA . SER A 1 205 ? -4.706 -4.756 -26.669 1.00 31.12 205 SER A CA 1
ATOM 1565 C C . SER A 1 205 ? -4.683 -5.893 -25.644 1.00 31.12 205 SER A C 1
ATOM 1567 O O . SER A 1 205 ? -4.278 -7.014 -25.940 1.00 31.12 205 SER A O 1
ATOM 1569 N N . SER A 1 206 ? -5.235 -5.578 -24.474 1.00 41.50 206 SER A N 1
ATOM 1570 C CA . SER A 1 206 ? -5.609 -6.451 -23.361 1.00 41.50 206 SER A CA 1
ATOM 1571 C C . SER A 1 206 ? -6.013 -7.881 -23.749 1.00 41.50 206 SER A C 1
ATOM 1573 O O . SER A 1 206 ? -7.177 -8.169 -24.027 1.00 41.50 206 SER A O 1
ATOM 1575 N N . ALA A 1 207 ? -5.043 -8.778 -23.636 1.00 39.53 207 ALA A N 1
ATOM 1576 C CA . ALA A 1 207 ? -5.205 -10.153 -23.197 1.00 39.53 207 ALA A CA 1
ATOM 1577 C C . ALA A 1 207 ? -4.010 -10.419 -22.274 1.00 39.53 207 ALA A C 1
ATOM 1579 O O . ALA A 1 207 ? -2.875 -10.174 -22.676 1.00 39.53 207 ALA A O 1
ATOM 1580 N N . SER A 1 208 ? -4.242 -10.823 -21.021 1.00 51.50 208 SER A N 1
ATOM 1581 C CA . SER A 1 208 ? -3.142 -11.205 -20.123 1.00 51.50 208 SER A CA 1
ATOM 1582 C C . SER A 1 208 ? -2.312 -12.269 -20.833 1.00 51.50 208 SER A C 1
ATOM 1584 O O . SER A 1 208 ? -2.850 -13.335 -21.138 1.00 51.50 208 SER A O 1
ATOM 1586 N N . GLY A 1 209 ? -1.046 -11.961 -21.124 1.00 64.19 209 GLY A N 1
ATOM 1587 C CA . GLY A 1 209 ? -0.122 -12.886 -21.777 1.00 64.19 209 GLY A CA 1
ATOM 1588 C C . GLY A 1 209 ? 0.011 -14.205 -21.004 1.00 64.19 209 GLY A C 1
ATOM 1589 O O . GLY A 1 209 ? -0.447 -14.291 -19.858 1.00 64.19 209 GLY A O 1
ATOM 1590 N N . PRO A 1 210 ? 0.599 -15.244 -21.617 1.00 74.69 210 PRO A N 1
ATOM 1591 C CA . PRO A 1 210 ? 0.776 -16.530 -20.958 1.00 74.69 210 PRO A CA 1
ATOM 1592 C C . PRO A 1 210 ? 1.597 -16.364 -19.674 1.00 74.69 210 PRO A C 1
ATOM 1594 O O . PRO A 1 210 ? 2.710 -15.841 -19.690 1.00 74.69 210 PRO A O 1
ATOM 1597 N N . VAL A 1 211 ? 1.045 -16.834 -18.561 1.00 82.06 211 VAL A N 1
ATOM 1598 C CA . VAL A 1 211 ? 1.717 -16.917 -17.263 1.00 82.06 211 VAL A CA 1
ATOM 1599 C C . VAL A 1 211 ? 2.001 -18.385 -16.989 1.00 82.06 211 VAL A C 1
ATOM 1601 O O . VAL A 1 211 ? 1.084 -19.200 -16.993 1.00 82.06 211 VAL A O 1
ATOM 1604 N N . TYR A 1 212 ? 3.265 -18.717 -16.746 1.00 83.62 212 TYR A N 1
ATOM 1605 C CA . TYR A 1 212 ? 3.710 -20.069 -16.412 1.00 83.62 212 TYR A CA 1
ATOM 1606 C C . TYR A 1 212 ? 4.090 -20.110 -14.930 1.00 83.62 212 TYR A C 1
ATOM 1608 O O . TYR A 1 212 ? 4.871 -19.266 -14.481 1.00 83.62 212 TYR A O 1
ATOM 1616 N N . ASP A 1 213 ? 3.558 -21.070 -14.175 1.00 85.25 213 ASP A N 1
ATOM 1617 C CA . ASP A 1 213 ? 3.852 -21.188 -12.748 1.00 85.25 213 ASP A CA 1
ATOM 1618 C C . ASP A 1 213 ? 5.313 -21.588 -12.524 1.00 85.25 213 ASP A C 1
ATOM 1620 O O . ASP A 1 213 ? 5.882 -22.409 -13.243 1.00 85.25 213 ASP A O 1
ATOM 1624 N N . SER A 1 214 ? 5.918 -21.075 -11.455 1.00 84.81 214 SER A N 1
ATOM 1625 C CA . SER A 1 214 ? 7.281 -21.436 -11.055 1.00 84.81 214 SER A CA 1
ATOM 1626 C C . SER A 1 214 ? 7.384 -22.825 -10.420 1.00 84.81 214 SER A C 1
ATOM 1628 O O . SER A 1 214 ? 8.457 -23.194 -9.956 1.00 84.81 214 SER A O 1
ATOM 1630 N N . LYS A 1 215 ? 6.301 -23.609 -10.370 1.00 88.81 215 LYS A N 1
ATOM 1631 C CA . LYS A 1 215 ? 6.298 -24.978 -9.844 1.00 88.81 215 LYS A CA 1
ATOM 1632 C C . LYS A 1 215 ? 5.970 -25.967 -10.951 1.00 88.81 215 LYS A C 1
ATOM 1634 O O . LYS A 1 215 ? 4.915 -25.886 -11.569 1.00 88.81 215 LYS A O 1
ATOM 1639 N N . VAL A 1 216 ? 6.847 -26.945 -11.138 1.00 91.38 216 VAL A N 1
ATOM 1640 C CA . VAL A 1 216 ? 6.636 -28.070 -12.057 1.00 91.38 216 VAL A CA 1
ATOM 1641 C C . VAL A 1 216 ? 6.628 -29.373 -11.278 1.00 91.38 216 VAL A C 1
ATOM 1643 O O . VAL A 1 216 ? 7.318 -29.506 -10.268 1.00 91.38 216 VAL A O 1
ATOM 1646 N N . VAL A 1 217 ? 5.844 -30.348 -11.730 1.00 90.69 217 VAL A N 1
ATOM 1647 C CA . VAL A 1 217 ? 5.772 -31.663 -11.083 1.00 90.69 217 VAL A CA 1
ATOM 1648 C C . VAL A 1 217 ? 6.447 -32.699 -11.969 1.00 90.69 217 VAL A C 1
ATOM 1650 O O . VAL A 1 217 ? 5.919 -33.039 -13.024 1.00 90.69 217 VAL A O 1
ATOM 1653 N N . ILE A 1 218 ? 7.591 -33.226 -11.536 1.00 91.19 218 ILE A N 1
ATOM 1654 C CA . ILE A 1 218 ? 8.362 -34.258 -12.240 1.00 91.19 218 ILE A CA 1
ATOM 1655 C C . ILE A 1 218 ? 8.192 -35.573 -11.480 1.00 91.19 218 ILE A C 1
ATOM 1657 O O . ILE A 1 218 ? 8.461 -35.633 -10.283 1.00 91.19 218 ILE A O 1
ATOM 1661 N N . ASN A 1 219 ? 7.712 -36.627 -12.149 1.00 88.25 219 ASN A N 1
ATOM 1662 C CA . ASN A 1 219 ? 7.422 -37.935 -11.531 1.00 88.25 219 ASN A CA 1
ATOM 1663 C C . ASN A 1 219 ? 6.593 -37.841 -10.223 1.00 88.25 219 ASN A C 1
ATOM 1665 O O . ASN A 1 219 ? 6.780 -38.623 -9.294 1.00 88.25 219 ASN A O 1
ATOM 1669 N N . GLY A 1 220 ? 5.686 -36.863 -10.128 1.00 80.25 220 GLY A N 1
ATOM 1670 C CA . GLY A 1 220 ? 4.860 -36.635 -8.936 1.00 80.25 220 GLY A CA 1
ATOM 1671 C C . GLY A 1 220 ? 5.507 -35.788 -7.831 1.00 80.25 220 GLY A C 1
ATOM 1672 O O . GLY A 1 220 ? 4.818 -35.449 -6.873 1.00 80.25 220 GLY A O 1
ATOM 1673 N N . GLN A 1 221 ? 6.776 -35.392 -7.962 1.00 81.50 221 GLN A N 1
ATOM 1674 C CA . GLN A 1 221 ? 7.453 -34.485 -7.030 1.00 81.50 221 GLN A CA 1
ATOM 1675 C C . GLN A 1 221 ? 7.476 -33.050 -7.560 1.00 81.50 221 GLN A C 1
ATOM 1677 O O . GLN A 1 221 ? 7.719 -32.826 -8.743 1.00 81.50 221 GLN A O 1
ATOM 1682 N N . ALA A 1 222 ? 7.213 -32.077 -6.687 1.00 87.25 222 ALA A N 1
ATOM 1683 C CA . ALA A 1 222 ? 7.194 -30.663 -7.044 1.00 87.25 222 ALA A CA 1
ATOM 1684 C C . ALA A 1 222 ? 8.595 -30.042 -6.963 1.00 87.25 222 ALA A C 1
ATOM 1686 O O . ALA A 1 222 ? 9.292 -30.200 -5.962 1.00 87.25 222 ALA A O 1
ATOM 1687 N N . TYR A 1 223 ? 8.958 -29.278 -7.988 1.00 86.94 223 TYR A N 1
ATOM 1688 C CA . TYR A 1 223 ? 10.209 -28.535 -8.086 1.00 86.94 223 TYR A CA 1
ATOM 1689 C C . TYR A 1 223 ? 9.921 -27.071 -8.397 1.00 86.94 223 TYR A C 1
ATOM 1691 O O . TYR A 1 223 ? 9.036 -26.770 -9.199 1.00 86.94 223 TYR A O 1
ATOM 1699 N N . THR A 1 224 ? 10.688 -26.169 -7.787 1.00 84.50 224 THR A N 1
ATOM 1700 C CA . THR A 1 224 ? 10.654 -24.744 -8.125 1.00 84.50 224 THR A CA 1
ATOM 1701 C C . THR A 1 224 ? 11.611 -24.472 -9.284 1.00 84.50 224 THR A C 1
ATOM 1703 O O . THR A 1 224 ? 12.771 -24.877 -9.230 1.00 84.50 224 THR A O 1
ATOM 1706 N N . VAL A 1 225 ? 11.134 -23.776 -10.313 1.00 85.25 225 VAL A N 1
ATOM 1707 C CA . VAL A 1 225 ? 11.886 -23.392 -11.511 1.00 85.25 225 VAL A CA 1
ATOM 1708 C C . VAL A 1 225 ? 11.996 -21.878 -11.633 1.00 85.25 225 VAL A C 1
ATOM 1710 O O . VAL A 1 225 ? 11.091 -21.126 -11.270 1.00 85.25 225 VAL A O 1
ATOM 1713 N N . SER A 1 226 ? 13.114 -21.440 -12.194 1.00 78.56 226 SER A N 1
ATOM 1714 C CA . SER A 1 226 ? 13.399 -20.058 -12.570 1.00 78.56 226 SER A CA 1
ATOM 1715 C C . SER A 1 226 ? 14.021 -20.049 -13.962 1.00 78.56 226 SER A C 1
ATOM 1717 O O . SER A 1 226 ? 14.548 -21.073 -14.400 1.00 78.56 226 SER A O 1
ATOM 1719 N N . LYS A 1 227 ? 13.996 -18.896 -14.637 1.00 80.00 227 LYS A N 1
ATOM 1720 C CA . LYS A 1 227 ? 14.659 -18.709 -15.935 1.00 80.00 227 LYS A CA 1
ATOM 1721 C C . LYS A 1 227 ? 16.135 -19.134 -15.863 1.00 80.00 227 LYS A C 1
ATOM 1723 O O . LYS A 1 227 ? 16.842 -18.708 -14.952 1.00 80.00 227 LYS A O 1
ATOM 1728 N N . GLY A 1 228 ? 16.573 -19.989 -16.788 1.00 78.19 228 GLY A N 1
ATOM 1729 C CA . GLY A 1 228 ? 17.925 -20.563 -16.838 1.00 78.19 228 GLY A CA 1
ATOM 1730 C C . GLY A 1 228 ? 18.284 -21.479 -15.6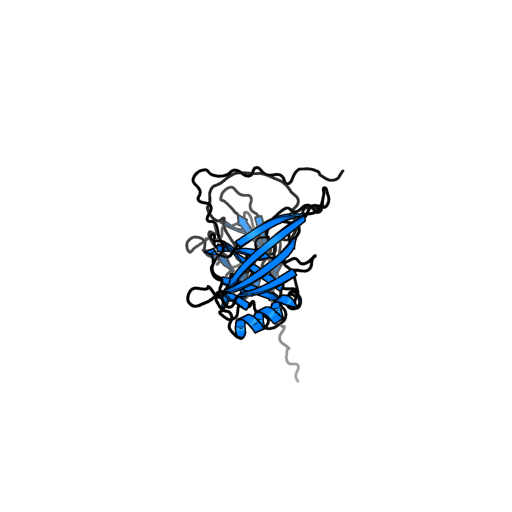57 1.00 78.19 228 GLY A C 1
ATOM 1731 O O . GLY A 1 228 ? 19.442 -21.865 -15.504 1.00 78.19 228 GLY A O 1
ATOM 1732 N N . GLY A 1 229 ? 17.324 -21.812 -14.788 1.00 78.38 229 GLY A N 1
ATOM 1733 C CA . GLY A 1 229 ? 17.555 -22.643 -13.608 1.00 78.38 229 GLY A CA 1
ATOM 1734 C C . GLY A 1 229 ? 17.848 -24.098 -13.973 1.00 78.38 229 GLY A C 1
ATOM 1735 O O . GLY A 1 229 ? 17.428 -24.581 -15.018 1.00 78.38 229 GLY A O 1
ATOM 1736 N N . THR A 1 230 ? 18.551 -24.820 -13.097 1.00 89.12 230 THR A N 1
ATOM 1737 C CA . THR A 1 230 ? 18.838 -26.254 -13.272 1.00 89.12 230 THR A CA 1
ATOM 1738 C C . THR A 1 230 ? 18.171 -27.086 -12.182 1.00 89.12 230 THR A C 1
ATOM 1740 O O . THR A 1 230 ? 18.420 -26.870 -10.997 1.00 89.12 230 THR A O 1
ATOM 1743 N N . ILE A 1 231 ? 17.389 -28.090 -12.580 1.00 89.31 231 ILE A N 1
ATOM 1744 C CA . ILE A 1 231 ? 16.893 -29.153 -11.702 1.00 89.31 231 ILE A CA 1
ATOM 1745 C C . ILE A 1 231 ? 17.744 -30.403 -11.916 1.00 89.31 231 ILE A C 1
ATOM 1747 O O . ILE A 1 231 ? 17.955 -30.832 -13.046 1.00 89.31 231 ILE A O 1
ATOM 1751 N N . ASN A 1 232 ? 18.194 -31.022 -10.826 1.00 89.44 232 ASN A N 1
ATOM 1752 C CA . ASN A 1 232 ? 18.833 -32.334 -10.874 1.00 89.44 232 ASN A CA 1
ATOM 1753 C C . ASN A 1 232 ? 17.804 -33.406 -10.496 1.00 89.44 232 ASN A C 1
ATOM 1755 O O . ASN A 1 232 ? 17.200 -33.326 -9.426 1.00 89.44 232 ASN A O 1
ATOM 1759 N N . VAL A 1 233 ? 17.613 -34.393 -11.370 1.00 88.69 233 VAL A N 1
ATOM 1760 C CA . VAL A 1 233 ? 16.703 -35.526 -11.162 1.00 88.69 233 VAL A CA 1
ATOM 1761 C C . VAL A 1 233 ? 17.502 -36.818 -11.265 1.00 88.69 233 VAL A C 1
ATOM 1763 O O . VAL A 1 233 ? 18.228 -37.034 -12.236 1.00 88.69 233 VAL A O 1
ATOM 1766 N N . GLU A 1 234 ? 17.364 -37.690 -10.270 1.00 86.25 234 GLU A N 1
ATOM 1767 C CA . GLU A 1 234 ? 17.953 -39.026 -10.321 1.00 86.25 234 GLU A CA 1
ATOM 1768 C C . GLU A 1 234 ? 17.015 -39.998 -11.045 1.00 86.25 234 GLU A C 1
ATOM 1770 O O . GLU A 1 234 ? 15.842 -40.135 -10.699 1.00 86.25 234 GLU A O 1
ATOM 1775 N N . GLY A 1 235 ? 17.546 -40.715 -12.035 1.00 86.56 235 GLY A N 1
ATOM 1776 C CA . GLY A 1 235 ? 16.798 -41.704 -12.806 1.00 86.56 235 GLY A CA 1
ATOM 1777 C C . GLY A 1 235 ? 15.975 -41.117 -13.957 1.00 86.56 235 GLY A C 1
ATOM 1778 O O . GLY A 1 235 ? 16.137 -39.969 -14.361 1.00 86.56 235 GLY A O 1
ATOM 1779 N N . ASN A 1 236 ? 15.122 -41.960 -14.543 1.00 87.38 236 ASN A N 1
ATOM 1780 C CA . ASN A 1 236 ? 14.328 -41.610 -15.723 1.00 87.38 236 ASN A CA 1
ATOM 1781 C C . ASN A 1 236 ? 13.138 -40.714 -15.357 1.00 87.38 236 ASN A C 1
ATOM 1783 O O . ASN A 1 236 ? 12.526 -40.877 -14.300 1.00 87.38 236 ASN A O 1
ATOM 1787 N N . ILE A 1 237 ? 12.730 -39.852 -16.285 1.00 90.38 237 ILE A N 1
ATOM 1788 C CA . ILE A 1 237 ? 11.487 -39.085 -16.173 1.00 90.38 237 ILE A CA 1
ATOM 1789 C C . ILE A 1 237 ? 10.408 -39.770 -17.008 1.00 90.38 237 ILE A C 1
ATOM 1791 O O . ILE A 1 237 ? 10.637 -40.165 -18.147 1.00 90.38 237 ILE A O 1
ATOM 1795 N N . THR A 1 238 ? 9.237 -39.935 -16.404 1.00 87.00 238 THR A N 1
ATOM 1796 C CA . THR A 1 238 ? 8.049 -40.556 -17.012 1.00 87.00 238 THR A CA 1
ATOM 1797 C C . THR A 1 238 ? 6.903 -39.569 -17.187 1.00 87.00 238 THR A C 1
ATOM 1799 O O . THR A 1 238 ? 6.022 -39.785 -18.014 1.00 87.00 238 THR A O 1
ATOM 1802 N N . SER A 1 239 ? 6.906 -38.477 -16.418 1.00 88.38 239 SER A N 1
ATOM 1803 C CA . SER A 1 239 ? 5.968 -37.381 -16.615 1.00 88.38 239 SER A CA 1
ATOM 1804 C C . SER A 1 239 ? 6.515 -36.069 -16.075 1.00 88.38 239 SER A C 1
ATOM 1806 O O . SER A 1 239 ? 7.071 -36.054 -14.971 1.00 88.38 239 SER A O 1
ATOM 1808 N N . ILE A 1 240 ? 6.246 -34.976 -16.783 1.00 92.50 240 ILE A N 1
ATOM 1809 C CA . ILE A 1 240 ? 6.397 -33.608 -16.284 1.00 92.50 240 ILE A CA 1
ATOM 1810 C C . ILE A 1 240 ? 5.059 -32.895 -16.440 1.00 92.50 240 ILE A C 1
ATOM 1812 O O . ILE A 1 240 ? 4.469 -32.933 -17.518 1.00 92.50 240 ILE A O 1
ATOM 1816 N N . LYS A 1 241 ? 4.578 -32.252 -15.378 1.00 90.69 241 LYS A N 1
ATOM 1817 C CA . LYS A 1 241 ? 3.364 -31.434 -15.405 1.00 90.69 241 LYS A CA 1
ATOM 1818 C C . LYS A 1 241 ? 3.696 -29.973 -15.158 1.00 90.69 241 LYS A C 1
ATOM 1820 O O . LYS A 1 241 ? 4.467 -29.654 -14.251 1.00 90.69 241 LYS A O 1
ATOM 1825 N N . PHE A 1 242 ? 3.045 -29.122 -15.936 1.00 92.62 242 PHE A N 1
ATOM 1826 C CA . PHE A 1 242 ? 3.148 -27.672 -15.893 1.00 92.62 242 PHE A CA 1
ATOM 1827 C C . PHE A 1 242 ? 1.763 -27.081 -15.637 1.00 92.62 242 PHE A C 1
ATOM 1829 O O . PHE A 1 242 ? 0.760 -27.623 -16.114 1.00 92.62 242 PHE A O 1
ATOM 1836 N N . THR A 1 243 ? 1.713 -25.969 -14.914 1.00 89.19 243 THR A N 1
ATOM 1837 C CA . THR A 1 243 ? 0.493 -25.197 -14.660 1.00 89.19 243 THR A CA 1
ATOM 1838 C C . THR A 1 243 ? 0.731 -23.723 -14.958 1.00 89.19 243 THR A C 1
ATOM 1840 O O . THR A 1 243 ? 1.874 -23.263 -15.011 1.00 89.19 243 THR A O 1
ATOM 1843 N N . GLY A 1 244 ? -0.347 -22.992 -15.216 1.00 85.56 244 GLY A N 1
ATOM 1844 C CA . GLY A 1 244 ? -0.274 -21.573 -15.533 1.00 85.56 244 GLY A CA 1
ATOM 1845 C C . GLY A 1 244 ? -1.630 -20.981 -15.901 1.00 85.56 244 GLY A C 1
ATOM 1846 O O . GLY A 1 244 ? -2.678 -21.564 -15.624 1.00 85.56 244 GLY A O 1
ATOM 1847 N N . LYS A 1 245 ? -1.616 -19.812 -16.541 1.00 83.00 245 LYS A N 1
ATOM 1848 C CA . LYS A 1 245 ? -2.793 -19.129 -17.093 1.00 83.00 245 LYS A CA 1
ATOM 1849 C C . LYS A 1 245 ? -2.500 -18.703 -18.522 1.00 83.00 245 LYS A C 1
ATOM 1851 O O . LYS A 1 245 ? -1.453 -18.116 -18.775 1.00 83.00 245 LYS A O 1
ATOM 1856 N N . ASN A 1 246 ? -3.432 -18.953 -19.440 1.00 81.81 246 ASN A N 1
ATOM 1857 C CA . ASN A 1 246 ? -3.298 -18.611 -20.860 1.00 81.81 246 ASN A CA 1
ATOM 1858 C C . ASN A 1 246 ? -2.005 -19.144 -21.507 1.00 81.81 246 ASN A C 1
ATOM 1860 O O . ASN A 1 246 ? -1.528 -18.545 -22.467 1.00 81.81 246 ASN A O 1
ATOM 1864 N N . MET A 1 247 ? -1.416 -20.228 -20.983 1.00 83.81 247 MET A N 1
ATOM 1865 C CA . MET A 1 247 ? -0.214 -20.838 -21.548 1.00 83.81 247 MET A CA 1
ATOM 1866 C C . MET A 1 247 ? -0.471 -21.180 -23.011 1.00 83.81 247 MET A C 1
ATOM 1868 O O . MET A 1 247 ? -1.482 -21.799 -23.341 1.00 83.81 247 MET A O 1
ATOM 1872 N N . ALA A 1 248 ? 0.449 -20.766 -23.874 1.00 78.81 248 ALA A N 1
ATOM 1873 C CA . ALA A 1 248 ? 0.242 -20.842 -25.312 1.00 78.81 248 ALA A CA 1
ATOM 1874 C C . ALA A 1 248 ? 1.263 -21.752 -26.000 1.00 78.81 248 ALA A C 1
ATOM 1876 O O . ALA A 1 248 ? 0.902 -22.434 -26.954 1.00 78.81 248 ALA A O 1
ATOM 1877 N N . PHE A 1 249 ? 2.507 -21.814 -25.502 1.00 84.50 249 PHE A N 1
ATOM 1878 C CA . PHE A 1 249 ? 3.572 -22.600 -26.128 1.00 84.50 249 PHE A CA 1
ATOM 1879 C C . PHE A 1 249 ? 4.568 -23.131 -25.099 1.00 84.50 249 PHE A C 1
ATOM 1881 O O . PHE A 1 249 ? 5.208 -22.358 -24.384 1.00 84.50 249 PHE A O 1
ATOM 1888 N N . LEU A 1 250 ? 4.742 -24.449 -25.086 1.00 90.62 250 LEU A N 1
ATOM 1889 C CA . LEU A 1 250 ? 5.804 -25.142 -24.369 1.00 90.62 250 LEU A CA 1
ATOM 1890 C C . LEU A 1 250 ? 6.452 -26.136 -25.324 1.00 90.62 250 LEU A C 1
ATOM 1892 O O . LEU A 1 250 ? 5.760 -26.833 -26.064 1.00 90.62 250 LEU A O 1
ATOM 1896 N N . SER A 1 251 ? 7.771 -26.221 -25.287 1.00 89.69 251 SER A N 1
ATOM 1897 C CA . SER A 1 251 ? 8.533 -27.231 -26.015 1.00 89.69 251 SER A CA 1
ATOM 1898 C C . SER A 1 251 ? 9.686 -27.727 -25.154 1.00 89.69 251 SER A C 1
ATOM 1900 O O . SER A 1 251 ? 10.053 -27.114 -24.148 1.00 89.69 251 SER A O 1
ATOM 1902 N N . TYR A 1 252 ? 10.235 -28.879 -25.511 1.00 90.88 252 TYR A N 1
ATOM 1903 C CA . TYR A 1 252 ? 11.404 -29.436 -24.857 1.00 90.88 252 TYR A CA 1
ATOM 1904 C C . TYR A 1 252 ? 12.438 -29.892 -25.876 1.00 90.88 252 TYR A C 1
ATOM 1906 O O . TYR A 1 252 ? 12.114 -30.249 -27.008 1.00 90.88 252 TYR A O 1
ATOM 1914 N N . TYR A 1 253 ? 13.693 -29.898 -25.448 1.00 87.69 253 TYR A N 1
ATOM 1915 C CA . TYR A 1 253 ? 14.811 -30.404 -26.221 1.00 87.69 253 TYR A CA 1
ATOM 1916 C C . TYR A 1 253 ? 15.654 -31.335 -25.360 1.00 87.69 253 TYR A C 1
ATOM 1918 O O . TYR A 1 253 ? 16.167 -30.920 -24.325 1.00 87.69 253 TYR A O 1
ATOM 1926 N N . ASP A 1 254 ? 15.804 -32.589 -25.774 1.00 80.88 254 ASP A N 1
ATOM 1927 C CA . ASP A 1 254 ? 16.525 -33.635 -25.039 1.00 80.88 254 ASP A CA 1
ATOM 1928 C C . ASP A 1 254 ? 17.948 -33.898 -25.573 1.00 80.88 254 ASP A C 1
ATOM 1930 O O . ASP A 1 254 ? 18.623 -34.843 -25.158 1.00 80.88 254 ASP A O 1
ATOM 1934 N N . GLY A 1 255 ? 18.419 -33.053 -26.496 1.00 71.44 255 GLY A N 1
ATOM 1935 C CA . GLY A 1 255 ? 19.705 -33.214 -27.170 1.00 71.44 255 GLY A CA 1
ATOM 1936 C C . GLY A 1 255 ? 19.641 -33.968 -28.503 1.00 71.44 255 GLY A C 1
ATOM 1937 O O . GLY A 1 255 ? 20.681 -34.088 -29.153 1.00 71.44 255 GLY A O 1
ATOM 1938 N N . ALA A 1 256 ? 18.466 -34.443 -28.940 1.00 60.38 256 ALA A N 1
ATOM 1939 C CA . ALA A 1 256 ? 18.280 -35.122 -30.221 1.00 60.38 256 ALA A CA 1
ATOM 1940 C C . ALA A 1 256 ? 17.379 -34.320 -31.187 1.00 60.38 256 ALA A C 1
ATOM 1942 O O . ALA A 1 256 ? 16.166 -34.486 -31.228 1.00 60.38 256 ALA A O 1
ATOM 1943 N N . GLY A 1 257 ? 17.976 -33.483 -32.045 1.00 63.25 257 GLY A N 1
ATOM 1944 C CA . GLY A 1 257 ? 17.275 -32.885 -33.195 1.00 63.25 257 GLY A CA 1
ATOM 1945 C C . GLY A 1 257 ? 16.662 -31.498 -32.958 1.00 63.25 257 GLY A C 1
ATOM 1946 O O . GLY A 1 257 ? 17.353 -30.589 -32.515 1.00 63.25 257 GLY A O 1
ATOM 1947 N N . MET A 1 258 ? 15.404 -31.299 -33.355 1.00 67.56 258 MET A N 1
ATOM 1948 C CA . MET A 1 258 ? 14.671 -30.037 -33.159 1.00 67.56 258 MET A CA 1
ATOM 1949 C C . MET A 1 258 ? 13.837 -30.107 -31.868 1.00 67.56 258 MET A C 1
ATOM 1951 O O . MET A 1 258 ? 13.457 -31.210 -31.469 1.00 67.56 258 MET A O 1
ATOM 1955 N N . PRO A 1 259 ? 13.525 -28.971 -31.216 1.00 78.00 259 PRO A N 1
ATOM 1956 C CA . PRO A 1 259 ? 12.649 -28.961 -30.047 1.00 78.00 259 PRO A CA 1
ATOM 1957 C C . PRO A 1 259 ? 11.275 -29.559 -30.382 1.00 78.00 259 PRO A C 1
ATOM 1959 O O . PRO A 1 259 ? 10.688 -29.263 -31.423 1.00 78.00 259 PRO A O 1
ATOM 1962 N N . SER A 1 260 ? 10.774 -30.412 -29.491 1.00 84.00 260 SER A N 1
ATOM 1963 C CA . SER A 1 260 ? 9.472 -31.075 -29.604 1.00 84.00 260 SER A CA 1
ATOM 1964 C C . SER A 1 260 ? 8.425 -30.341 -28.771 1.00 84.00 260 SER A C 1
ATOM 1966 O O . SER A 1 260 ? 8.701 -29.915 -27.649 1.00 84.00 260 SER A O 1
ATOM 1968 N N . GLU A 1 261 ? 7.217 -30.170 -29.305 1.00 85.94 261 GLU A N 1
ATOM 1969 C CA . GLU A 1 261 ? 6.147 -29.433 -28.624 1.00 85.94 261 GLU A CA 1
ATOM 1970 C C . GLU A 1 261 ? 5.508 -30.245 -27.487 1.00 85.94 261 GLU A C 1
ATOM 1972 O O . GLU A 1 261 ? 5.248 -31.442 -27.610 1.00 85.94 261 GLU A O 1
ATOM 1977 N N . ILE A 1 262 ? 5.201 -29.568 -26.380 1.00 89.25 262 ILE A N 1
ATOM 1978 C CA . ILE A 1 262 ? 4.421 -30.110 -25.267 1.00 89.25 262 ILE A CA 1
ATOM 1979 C C . ILE A 1 262 ? 2.979 -29.641 -25.439 1.00 89.25 262 ILE A C 1
ATOM 1981 O O . ILE A 1 262 ? 2.697 -28.443 -25.461 1.00 89.25 262 ILE A O 1
ATOM 1985 N N . THR A 1 263 ? 2.044 -30.587 -25.519 1.00 84.38 263 THR A N 1
ATOM 1986 C CA . THR A 1 263 ? 0.622 -30.257 -25.651 1.00 84.38 263 THR A CA 1
ATOM 1987 C C . THR A 1 263 ? 0.096 -29.568 -24.392 1.00 84.38 263 THR A C 1
ATOM 1989 O O . THR A 1 263 ? 0.207 -30.084 -23.276 1.00 84.38 263 THR A O 1
ATOM 1992 N N . ILE A 1 264 ? -0.524 -28.408 -24.598 1.00 85.81 264 ILE A N 1
ATOM 1993 C CA . ILE A 1 264 ? -1.199 -27.627 -23.564 1.00 85.81 264 ILE A CA 1
ATOM 1994 C C . ILE A 1 264 ? -2.692 -27.984 -23.564 1.00 85.81 264 ILE A C 1
ATOM 1996 O O . ILE A 1 264 ? -3.317 -28.133 -24.611 1.00 85.81 264 ILE A O 1
ATOM 2000 N N . SER A 1 265 ? -3.264 -28.130 -22.374 1.00 81.12 265 SER A N 1
ATOM 2001 C CA . SER A 1 265 ? -4.639 -28.548 -22.111 1.00 81.12 265 SER A CA 1
ATOM 2002 C C . SER A 1 265 ? -5.356 -27.606 -21.137 1.00 81.12 265 SER A C 1
ATOM 2004 O O . SER A 1 265 ? -4.741 -26.785 -20.450 1.00 81.12 265 SER A O 1
ATOM 2006 N N . GLY A 1 266 ? -6.682 -27.751 -21.048 1.00 72.88 266 GLY A N 1
ATOM 2007 C CA . GLY A 1 266 ? -7.516 -26.991 -20.111 1.00 72.88 266 GLY A CA 1
ATOM 2008 C C . GLY A 1 266 ? -7.479 -25.489 -20.379 1.00 72.88 266 GLY A C 1
ATOM 2009 O O . GLY A 1 266 ? -7.214 -24.720 -19.461 1.00 72.88 266 GLY A O 1
ATOM 2010 N N . ASP A 1 267 ? -7.655 -25.086 -21.638 1.00 76.69 267 ASP A N 1
ATOM 2011 C CA . ASP A 1 267 ? -7.684 -23.680 -22.065 1.00 76.69 267 ASP A CA 1
ATOM 2012 C C . ASP A 1 267 ? -6.443 -22.871 -21.638 1.00 76.69 267 ASP A C 1
ATOM 2014 O O . ASP A 1 267 ? -6.527 -21.710 -21.243 1.00 76.69 267 ASP A O 1
ATOM 2018 N N . GLY A 1 268 ? -5.263 -23.500 -21.686 1.00 78.81 268 GLY A N 1
ATOM 2019 C CA . GLY A 1 268 ? -4.000 -22.841 -21.343 1.00 78.81 268 GLY A CA 1
ATOM 2020 C C . GLY A 1 268 ? -3.653 -22.871 -19.853 1.00 78.81 268 GLY A C 1
ATOM 2021 O O . GLY A 1 268 ? -2.799 -22.103 -19.414 1.00 78.81 268 GLY A O 1
ATOM 2022 N N . THR A 1 269 ? -4.301 -23.725 -19.056 1.00 85.19 269 THR A N 1
ATOM 2023 C CA . THR A 1 269 ? -4.036 -23.814 -17.606 1.00 85.19 269 THR A CA 1
ATOM 2024 C C . THR A 1 269 ? -3.121 -24.963 -17.199 1.00 85.19 269 THR A C 1
ATOM 2026 O O . THR A 1 269 ? -2.562 -24.953 -16.103 1.00 85.19 269 THR A O 1
ATOM 2029 N N . SER A 1 270 ? -2.924 -25.952 -18.073 1.00 85.88 270 SER A N 1
ATOM 2030 C CA . SER A 1 270 ? -2.107 -27.131 -17.774 1.00 85.88 270 SER A CA 1
ATOM 2031 C C . SER A 1 270 ? -1.367 -27.640 -19.004 1.00 85.88 270 SER A C 1
ATOM 2033 O O . SER A 1 270 ? -1.829 -27.464 -20.123 1.00 85.88 270 SER A O 1
ATOM 2035 N N . ALA A 1 271 ? -0.230 -28.297 -18.812 1.00 90.19 271 ALA A N 1
ATOM 2036 C CA . ALA A 1 271 ? 0.442 -29.058 -19.861 1.00 90.19 271 ALA A CA 1
ATOM 2037 C C . ALA A 1 271 ? 1.095 -30.298 -19.252 1.00 90.19 271 ALA A C 1
ATOM 2039 O O . ALA A 1 271 ? 1.487 -30.288 -18.082 1.00 90.19 271 ALA A O 1
ATOM 2040 N N . THR A 1 272 ? 1.201 -31.379 -20.023 1.00 88.50 272 THR A N 1
ATOM 2041 C CA . THR A 1 272 ? 1.856 -32.610 -19.562 1.00 88.50 272 THR A CA 1
ATOM 2042 C C . THR A 1 272 ? 2.763 -33.168 -20.647 1.00 88.50 272 THR A C 1
ATOM 2044 O O . THR A 1 272 ? 2.310 -33.458 -21.748 1.00 88.50 272 THR A O 1
ATOM 2047 N N . LEU A 1 273 ? 4.033 -33.377 -20.305 1.00 89.06 273 LEU A N 1
ATOM 2048 C CA . LEU A 1 273 ? 4.948 -34.209 -21.078 1.00 89.06 273 LEU A CA 1
ATOM 2049 C C . LEU A 1 273 ? 4.889 -35.627 -20.510 1.00 89.06 273 LEU A C 1
ATOM 2051 O O . LEU A 1 273 ? 5.199 -35.825 -19.337 1.00 89.06 273 LEU A O 1
ATOM 2055 N N . SER A 1 274 ? 4.480 -36.603 -21.320 1.00 81.62 274 SER A N 1
ATOM 2056 C CA . SER A 1 274 ? 4.397 -38.024 -20.928 1.00 81.62 274 SER A CA 1
ATOM 2057 C C . SER A 1 274 ? 5.451 -38.904 -21.601 1.00 81.62 274 SER A C 1
ATOM 2059 O O . SER A 1 274 ? 5.399 -40.128 -21.494 1.00 81.62 274 SER A O 1
ATOM 2061 N N . GLU A 1 275 ? 6.401 -38.299 -22.309 1.00 80.12 275 GLU A N 1
ATOM 2062 C CA . GLU A 1 275 ? 7.484 -39.038 -22.943 1.00 80.12 275 GLU A CA 1
ATOM 2063 C C . GLU A 1 275 ? 8.518 -39.513 -21.924 1.00 80.12 275 GLU A C 1
ATOM 2065 O O . GLU A 1 275 ? 8.799 -38.857 -20.917 1.00 80.12 275 GLU A O 1
ATOM 2070 N N . LYS A 1 276 ? 9.086 -40.692 -22.189 1.00 82.56 276 LYS A N 1
ATOM 2071 C CA . LYS A 1 276 ? 10.093 -41.294 -21.322 1.00 82.56 276 LYS A CA 1
ATOM 2072 C C . LYS A 1 276 ? 11.467 -40.708 -21.638 1.00 82.56 276 LYS A C 1
ATOM 2074 O O . LYS A 1 276 ? 12.103 -41.110 -22.608 1.00 82.56 276 LYS A O 1
ATOM 2079 N N . LEU A 1 277 ? 11.963 -39.846 -20.758 1.00 86.94 277 LEU A N 1
ATOM 2080 C CA . LEU A 1 277 ? 13.308 -39.276 -20.843 1.00 86.94 277 LEU A CA 1
ATOM 2081 C C . LEU A 1 277 ? 14.272 -40.141 -20.023 1.00 86.94 277 LEU A C 1
ATOM 2083 O O . LEU A 1 277 ? 14.022 -40.433 -18.849 1.00 86.94 277 LEU A O 1
ATOM 2087 N N . THR A 1 278 ? 15.358 -40.597 -20.646 1.00 86.50 278 THR A N 1
ATOM 2088 C CA . THR A 1 278 ? 16.241 -41.624 -20.070 1.00 86.50 278 THR A CA 1
ATOM 2089 C C . THR A 1 278 ? 17.510 -41.011 -19.481 1.00 86.50 278 THR A C 1
ATOM 2091 O O . THR A 1 278 ? 18.142 -40.161 -20.101 1.00 86.50 278 THR A O 1
ATOM 2094 N N . ALA A 1 279 ? 17.908 -41.461 -18.289 1.00 84.31 279 ALA A N 1
ATOM 2095 C CA . ALA A 1 279 ? 19.174 -41.081 -17.670 1.00 84.31 279 ALA A CA 1
ATOM 2096 C C . ALA A 1 279 ? 20.345 -41.970 -18.158 1.00 84.31 279 ALA A C 1
ATOM 2098 O O . ALA A 1 279 ? 20.165 -43.179 -18.329 1.00 84.31 279 ALA A O 1
ATOM 2099 N N . PRO A 1 280 ? 21.577 -41.441 -18.286 1.00 86.25 280 PRO A N 1
ATOM 2100 C CA . PRO A 1 280 ? 21.948 -40.047 -18.092 1.00 86.25 280 PRO A CA 1
ATOM 2101 C C . PRO A 1 280 ? 21.582 -39.214 -19.319 1.00 86.25 280 PRO A C 1
ATOM 2103 O O . PRO A 1 280 ? 21.710 -39.673 -20.450 1.00 86.25 280 PRO A O 1
ATOM 2106 N N . GLY A 1 281 ? 21.176 -37.977 -19.089 1.00 86.75 281 GLY A N 1
ATOM 2107 C CA . GLY A 1 281 ? 20.755 -37.107 -20.171 1.00 86.75 281 GLY A CA 1
ATOM 2108 C C . GLY A 1 281 ? 20.412 -35.727 -19.665 1.00 86.75 281 GLY A C 1
ATOM 2109 O O . GLY A 1 281 ? 20.576 -35.413 -18.481 1.00 86.75 281 GLY A O 1
ATOM 2110 N N . SER A 1 282 ? 19.930 -34.903 -20.576 1.00 87.69 282 SER A N 1
ATOM 2111 C CA . SER A 1 282 ? 19.501 -33.569 -20.230 1.00 87.69 282 SER A CA 1
ATOM 2112 C C . SER A 1 282 ? 18.355 -33.101 -21.077 1.00 87.69 282 SER A C 1
ATOM 2114 O O . SER A 1 282 ? 18.331 -33.391 -22.267 1.00 87.69 282 SER A O 1
ATOM 2116 N N . VAL A 1 283 ? 17.461 -32.337 -20.466 1.00 90.50 283 VAL A N 1
ATOM 2117 C CA . VAL A 1 283 ? 16.316 -31.762 -21.153 1.00 90.50 283 VAL A CA 1
ATOM 2118 C C . VAL A 1 283 ? 16.237 -30.281 -20.855 1.00 90.50 283 VAL A C 1
ATOM 2120 O O . VAL A 1 283 ? 16.210 -29.885 -19.694 1.00 90.50 283 VAL A O 1
ATOM 2123 N N . THR A 1 284 ? 16.173 -29.472 -21.899 1.00 90.69 284 THR A N 1
ATOM 2124 C CA . THR A 1 284 ? 15.903 -28.042 -21.801 1.00 90.69 284 THR A CA 1
ATOM 2125 C C . THR A 1 284 ? 14.436 -27.795 -22.116 1.00 90.69 284 THR A C 1
ATOM 2127 O O . THR A 1 284 ? 13.928 -28.296 -23.117 1.00 90.69 284 THR A O 1
ATOM 2130 N N . ILE A 1 285 ? 13.750 -27.042 -21.260 1.00 92.56 285 ILE A N 1
ATOM 2131 C CA . ILE A 1 285 ? 12.361 -26.630 -21.463 1.00 92.56 285 ILE A CA 1
ATOM 2132 C C . ILE A 1 285 ? 12.343 -25.199 -21.982 1.00 92.56 285 ILE A C 1
ATOM 2134 O O . ILE A 1 285 ? 12.963 -24.315 -21.389 1.00 92.56 285 ILE A O 1
ATOM 2138 N N . TYR A 1 286 ? 11.587 -24.973 -23.049 1.00 89.50 286 TYR A N 1
ATOM 2139 C CA . TYR A 1 286 ? 11.377 -23.669 -23.660 1.00 89.50 286 TYR A CA 1
ATOM 2140 C C . TYR A 1 286 ? 9.918 -23.247 -23.536 1.00 89.50 286 TYR A C 1
ATOM 2142 O O . TYR A 1 286 ? 9.005 -24.075 -23.469 1.00 89.50 286 TYR A O 1
ATOM 2150 N N . ARG A 1 287 ? 9.699 -21.935 -23.539 1.00 87.88 287 ARG A N 1
ATOM 2151 C CA . ARG A 1 287 ? 8.370 -21.321 -23.570 1.00 87.88 287 ARG A CA 1
ATOM 2152 C C . ARG A 1 287 ? 8.340 -20.162 -24.560 1.00 87.88 287 ARG A C 1
ATOM 2154 O O . ARG A 1 287 ? 9.377 -19.566 -24.849 1.00 87.88 287 ARG A O 1
ATOM 2161 N N . LYS A 1 288 ? 7.147 -19.814 -25.049 1.00 80.38 288 LYS A N 1
ATOM 2162 C CA . LYS A 1 288 ? 6.924 -18.573 -25.814 1.00 80.38 288 LYS A CA 1
ATOM 2163 C C . LYS A 1 288 ? 5.804 -17.751 -25.203 1.00 80.38 288 LYS A C 1
ATOM 2165 O O . LYS A 1 288 ? 4.843 -18.288 -24.645 1.00 80.38 288 LYS A O 1
ATOM 2170 N N . GLU A 1 289 ? 5.912 -16.442 -25.384 1.00 69.31 289 GLU A N 1
ATOM 2171 C CA . GLU A 1 289 ? 4.857 -15.497 -25.019 1.00 69.31 289 GLU A CA 1
ATOM 2172 C C . GLU A 1 289 ? 3.753 -15.417 -26.083 1.00 69.31 289 GLU A C 1
ATOM 2174 O O . GLU A 1 289 ? 2.585 -15.216 -25.766 1.00 69.31 289 GLU A O 1
ATOM 2179 N N . THR A 1 290 ? 4.105 -15.609 -27.356 1.00 68.12 290 THR A N 1
ATOM 2180 C CA . THR A 1 290 ? 3.166 -15.631 -28.487 1.00 68.12 290 THR A CA 1
ATOM 2181 C C . THR A 1 290 ? 3.676 -16.568 -29.585 1.00 68.12 290 THR A C 1
ATOM 2183 O O . THR A 1 290 ? 4.839 -16.966 -29.570 1.00 68.12 290 THR A O 1
ATOM 2186 N N . ALA A 1 291 ? 2.833 -16.887 -30.573 1.00 61.19 291 ALA A N 1
ATOM 2187 C CA . ALA A 1 291 ? 3.190 -17.781 -31.684 1.00 61.19 291 ALA A CA 1
ATOM 2188 C C . ALA A 1 291 ? 4.414 -17.305 -32.487 1.00 61.19 291 ALA A C 1
ATOM 2190 O O . ALA A 1 291 ? 5.145 -18.118 -33.045 1.00 61.19 291 ALA A O 1
ATOM 2191 N N . ASN A 1 292 ? 4.634 -15.987 -32.522 1.00 63.31 292 ASN A N 1
ATOM 2192 C CA . ASN A 1 292 ? 5.703 -15.340 -33.282 1.00 63.31 292 ASN A CA 1
ATOM 2193 C C . ASN A 1 292 ? 6.853 -14.839 -32.391 1.00 63.31 292 ASN A C 1
ATOM 2195 O O . ASN A 1 292 ? 7.792 -14.231 -32.903 1.00 63.31 292 ASN A O 1
ATOM 2199 N N . ALA A 1 293 ? 6.778 -15.045 -31.071 1.00 69.38 293 ALA A N 1
ATOM 2200 C CA . ALA A 1 293 ? 7.856 -14.686 -30.157 1.00 69.38 293 ALA A CA 1
ATOM 2201 C C . ALA A 1 293 ? 9.019 -15.685 -30.265 1.00 69.38 293 ALA A C 1
ATOM 2203 O O . ALA A 1 293 ? 8.821 -16.859 -30.591 1.00 69.38 293 ALA A O 1
ATOM 2204 N N . ALA A 1 294 ? 10.231 -15.213 -29.964 1.00 73.81 294 ALA A N 1
ATOM 2205 C CA . ALA A 1 294 ? 11.398 -16.079 -29.856 1.00 73.81 294 ALA A CA 1
ATOM 2206 C C . ALA A 1 294 ? 11.191 -17.128 -28.747 1.00 73.81 294 ALA A C 1
ATOM 2208 O O . ALA A 1 294 ? 10.560 -16.840 -27.728 1.00 73.81 294 ALA A O 1
ATOM 2209 N N . GLU A 1 295 ? 11.723 -18.338 -28.945 1.00 77.31 295 GLU A N 1
ATOM 2210 C CA . GLU A 1 295 ? 11.768 -19.341 -27.875 1.00 77.31 295 GLU A CA 1
ATOM 2211 C C . GLU A 1 295 ? 12.678 -18.857 -26.760 1.00 77.31 295 GLU A C 1
ATOM 2213 O O . GLU A 1 295 ? 13.860 -18.592 -26.976 1.00 77.31 295 GLU A O 1
ATOM 2218 N N . GLU A 1 296 ? 12.115 -18.746 -25.563 1.00 83.81 296 GLU A N 1
ATOM 2219 C CA . GLU A 1 296 ? 12.872 -18.455 -24.362 1.00 83.81 296 GLU A CA 1
ATOM 2220 C C . GLU A 1 296 ? 13.208 -19.771 -23.666 1.00 83.81 296 GLU A C 1
ATOM 2222 O O . GLU A 1 296 ? 12.316 -20.550 -23.317 1.00 83.81 296 GLU A O 1
ATOM 2227 N N . GLU A 1 297 ? 14.500 -20.005 -23.436 1.00 85.44 297 GLU A N 1
ATOM 2228 C CA . GLU A 1 297 ? 14.948 -21.077 -22.553 1.00 85.44 297 GLU A CA 1
ATOM 2229 C C . GLU A 1 297 ? 14.451 -20.800 -21.134 1.00 85.44 297 GLU A C 1
ATOM 2231 O O . GLU A 1 297 ? 14.810 -19.799 -20.506 1.00 85.44 297 GLU A O 1
ATOM 2236 N N . TRP A 1 298 ? 13.606 -21.692 -20.624 1.00 87.06 298 TRP A N 1
ATOM 2237 C CA . TRP A 1 298 ? 13.008 -21.527 -19.315 1.00 87.06 298 TRP A CA 1
ATOM 2238 C C . TRP A 1 298 ? 13.850 -22.194 -18.239 1.00 87.06 298 TRP A C 1
ATOM 2240 O O . TRP A 1 298 ? 14.320 -21.509 -17.341 1.00 87.06 298 TRP A O 1
ATOM 2250 N N . PHE A 1 299 ? 14.071 -23.502 -18.305 1.00 89.31 299 PHE A N 1
ATOM 2251 C CA . PHE A 1 299 ? 14.921 -24.191 -17.337 1.00 89.31 299 PHE A CA 1
ATOM 2252 C C . PHE A 1 299 ? 15.475 -25.489 -17.911 1.00 89.31 299 PHE A C 1
ATOM 2254 O O . PHE A 1 299 ? 14.970 -26.041 -18.888 1.00 89.31 299 PHE A O 1
ATOM 2261 N N . TYR A 1 300 ? 16.513 -25.983 -17.257 1.00 91.12 300 TYR A N 1
ATOM 2262 C CA . TYR A 1 300 ? 17.242 -27.180 -17.615 1.00 91.12 300 TYR A CA 1
ATOM 2263 C C . TYR A 1 300 ? 17.012 -28.283 -16.584 1.00 91.12 300 TYR A C 1
ATOM 2265 O O . TYR A 1 300 ? 16.975 -28.045 -15.375 1.00 91.12 300 TYR A O 1
ATOM 2273 N N . ILE A 1 301 ? 16.892 -29.516 -17.058 1.00 92.06 301 ILE A N 1
ATOM 2274 C CA . ILE A 1 301 ? 16.784 -30.715 -16.239 1.00 92.06 301 ILE A CA 1
ATOM 2275 C C . ILE A 1 301 ? 17.983 -31.598 -16.543 1.00 92.06 301 ILE A C 1
ATOM 2277 O O . ILE A 1 301 ? 18.159 -32.072 -17.665 1.00 92.06 301 ILE A O 1
ATOM 2281 N N . LYS A 1 302 ? 18.788 -31.864 -15.520 1.00 90.88 302 LYS A N 1
ATOM 2282 C CA . LYS A 1 302 ? 19.891 -32.815 -15.579 1.00 90.88 302 LYS A CA 1
ATOM 2283 C C . LYS A 1 302 ? 19.436 -34.156 -15.023 1.00 90.88 302 LYS A C 1
ATOM 2285 O O . LYS A 1 302 ? 19.095 -34.242 -13.844 1.00 90.88 302 LYS A O 1
ATOM 2290 N N . LEU A 1 303 ? 19.471 -35.198 -15.851 1.00 89.94 303 LEU A N 1
ATOM 2291 C CA . LEU A 1 303 ? 19.156 -36.563 -15.443 1.00 89.94 303 LEU A CA 1
ATOM 2292 C C . LEU A 1 303 ? 20.450 -37.315 -15.123 1.00 89.94 303 LEU A C 1
ATOM 2294 O O . LEU A 1 303 ? 21.297 -37.526 -15.997 1.00 89.94 303 LEU A O 1
ATOM 2298 N N . THR A 1 304 ? 20.611 -37.744 -13.876 1.00 88.94 304 THR A N 1
ATOM 2299 C CA . THR A 1 304 ? 21.749 -38.561 -13.434 1.00 88.94 304 THR A CA 1
ATOM 2300 C C . THR A 1 304 ? 21.343 -40.027 -13.309 1.00 88.94 304 THR A C 1
ATOM 2302 O O . THR A 1 304 ? 20.178 -40.356 -13.086 1.00 88.94 304 THR A O 1
ATOM 2305 N N . LYS A 1 305 ? 22.297 -40.953 -13.481 1.00 85.19 305 LYS A N 1
ATOM 2306 C CA . LYS A 1 305 ? 22.029 -42.378 -13.235 1.00 85.19 305 LYS A CA 1
ATOM 2307 C C . LYS A 1 305 ? 21.616 -42.562 -11.776 1.00 85.19 305 LYS A C 1
ATOM 2309 O O . LYS A 1 305 ? 22.297 -42.050 -10.891 1.00 85.19 305 LYS A O 1
ATOM 2314 N N . SER A 1 306 ? 20.560 -43.337 -11.539 1.00 70.94 306 SER A N 1
ATOM 2315 C CA . SER A 1 306 ? 20.232 -43.805 -10.194 1.00 70.94 306 SER A CA 1
ATOM 2316 C C . SER A 1 306 ? 21.433 -44.567 -9.641 1.00 70.94 306 SER A C 1
ATOM 2318 O O . SER A 1 306 ? 21.913 -45.509 -10.282 1.00 70.94 306 SER A O 1
ATOM 2320 N N . SER A 1 307 ? 21.931 -44.165 -8.477 1.00 58.81 307 SER A N 1
ATOM 2321 C CA . SER A 1 307 ? 22.960 -44.937 -7.794 1.00 58.81 307 SER A CA 1
ATOM 2322 C C . SER A 1 307 ? 22.340 -46.267 -7.355 1.00 58.81 307 SER A C 1
ATOM 2324 O O . SER A 1 307 ? 21.475 -46.321 -6.486 1.00 58.81 307 SER A O 1
ATOM 2326 N N . SER A 1 308 ? 22.722 -47.369 -8.000 1.00 51.12 308 SER A N 1
ATOM 2327 C CA . SER A 1 308 ? 22.450 -48.689 -7.441 1.00 51.12 308 SER A CA 1
ATOM 2328 C C . SER A 1 308 ? 23.340 -48.831 -6.211 1.00 51.12 308 SER A C 1
ATOM 2330 O O . SER A 1 308 ? 24.565 -48.905 -6.354 1.00 51.12 308 SER A O 1
ATOM 2332 N N . SER A 1 309 ? 22.756 -48.860 -5.013 1.00 42.19 309 SER A N 1
ATOM 2333 C CA . SER A 1 309 ? 23.439 -49.408 -3.845 1.00 42.19 309 SER A CA 1
ATOM 2334 C C . SER A 1 309 ? 23.847 -50.833 -4.197 1.00 42.19 309 SER A C 1
ATOM 2336 O O . SER A 1 309 ? 22.986 -51.689 -4.403 1.00 42.19 309 SER A O 1
ATOM 2338 N N . SER A 1 310 ? 25.150 -51.073 -4.331 1.00 40.88 310 SER A N 1
ATOM 2339 C CA . SER A 1 310 ? 25.670 -52.432 -4.370 1.00 40.88 310 SER A CA 1
ATOM 2340 C C . SER A 1 310 ? 25.299 -53.086 -3.047 1.00 40.88 310 SER A C 1
ATOM 2342 O O . SER A 1 310 ? 25.637 -52.592 -1.971 1.00 40.88 310 SER A O 1
ATOM 2344 N N . GLU A 1 311 ? 24.519 -54.157 -3.153 1.00 38.38 311 GLU A N 1
ATOM 2345 C CA . GLU A 1 311 ? 24.198 -55.049 -2.055 1.00 38.38 311 GLU A CA 1
ATOM 2346 C C . GLU A 1 311 ? 25.491 -55.474 -1.359 1.00 38.38 311 GLU A C 1
ATOM 2348 O O . GLU A 1 311 ? 26.449 -55.924 -1.993 1.00 38.38 311 GLU A O 1
ATOM 2353 N N . GLY A 1 312 ? 25.504 -55.330 -0.034 1.00 43.03 312 GLY A N 1
ATOM 2354 C CA . GLY A 1 312 ? 26.474 -56.003 0.807 1.00 43.03 312 GLY A CA 1
ATOM 2355 C C . GLY A 1 312 ? 26.356 -57.505 0.581 1.00 43.03 312 GLY A C 1
ATOM 2356 O O . GLY A 1 312 ? 25.368 -58.123 0.972 1.00 43.03 312 GLY A O 1
ATOM 2357 N N . GLY A 1 313 ? 27.367 -58.089 -0.057 1.00 35.81 313 GLY A N 1
ATOM 2358 C CA . GLY A 1 313 ? 27.533 -59.534 -0.071 1.00 35.81 313 GLY A CA 1
ATOM 2359 C C . GLY A 1 313 ? 27.805 -60.027 1.356 1.00 35.81 313 GLY A C 1
ATOM 2360 O O . GLY A 1 313 ? 28.625 -59.421 2.054 1.00 35.81 313 GLY A O 1
ATOM 2361 N N . PRO A 1 314 ? 27.145 -61.102 1.820 1.00 48.94 314 PRO A N 1
ATOM 2362 C CA . PRO A 1 314 ? 27.459 -61.687 3.108 1.00 48.94 314 PRO A CA 1
ATOM 2363 C C . PRO A 1 314 ? 28.808 -62.396 2.987 1.00 48.94 314 PRO A C 1
ATOM 2365 O O . PRO A 1 314 ? 28.993 -63.260 2.131 1.00 48.94 314 PRO A O 1
ATOM 2368 N N . VAL A 1 315 ? 29.752 -62.040 3.853 1.00 47.38 315 VAL A N 1
ATOM 2369 C CA . VAL A 1 315 ? 30.958 -62.842 4.060 1.00 47.38 315 VAL A CA 1
ATOM 2370 C C . VAL A 1 315 ? 30.710 -63.717 5.282 1.00 47.38 315 VAL A C 1
ATOM 2372 O O . VAL A 1 315 ? 30.708 -63.226 6.407 1.00 47.38 315 VAL A O 1
ATOM 2375 N N . ASN A 1 316 ? 30.438 -64.997 5.038 1.00 37.41 316 ASN A N 1
ATOM 2376 C CA . ASN A 1 316 ? 30.669 -66.104 5.969 1.00 37.41 316 ASN A CA 1
ATOM 2377 C C . ASN A 1 316 ? 30.634 -67.428 5.1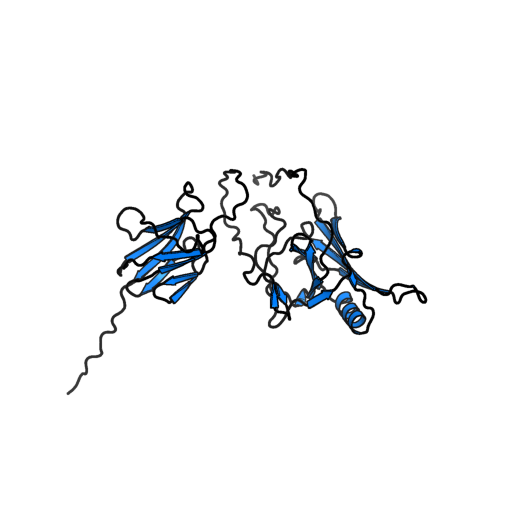77 1.00 37.41 316 ASN A C 1
ATOM 2379 O O . ASN A 1 316 ? 29.947 -67.467 4.150 1.00 37.41 316 ASN A O 1
ATOM 2383 N N . PRO A 1 317 ? 31.265 -68.527 5.634 1.00 54.19 317 PRO A N 1
ATOM 2384 C CA . PRO A 1 317 ? 31.968 -68.747 6.905 1.00 54.19 317 PRO A CA 1
ATOM 2385 C C . PRO A 1 317 ? 33.498 -68.879 6.788 1.00 54.19 317 PRO A C 1
ATOM 2387 O O . PRO A 1 317 ? 34.010 -69.054 5.659 1.00 54.19 317 PRO A O 1
#

Organism: NCBI:txid2913614

pLDDT: mean 81.94, std 16.94, range [29.03, 98.19]